Protein 5L8X (pdb70)

Radius of gyration: 22.66 Å; Cα contacts (8 Å, |Δi|>4): 810; chains: 2; bounding box: 47×42×76 Å

Solvent-accessible surface area: 15063 Å² total; per-residue (Å²): 168,174,182,31,105,63,65,142,20,6,129,69,28,22,87,28,90,34,133,59,49,65,17,93,54,81,10,0,0,0,2,2,0,0,34,8,173,58,10,30,102,25,2,28,115,17,20,0,0,8,0,7,29,3,66,5,1,2,38,13,0,4,65,21,0,5,4,4,0,4,0,0,0,0,22,7,0,0,0,0,0,37,42,28,176,49,18,53,0,0,37,0,0,58,5,0,66,101,61,0,9,22,167,100,10,10,10,83,51,24,149,10,49,4,15,65,8,106,48,2,75,112,114,0,0,59,5,0,68,119,0,1,68,82,22,30,72,39,38,94,26,95,70,68,48,133,1,26,92,12,0,108,83,8,61,102,133,39,71,2,14,18,124,53,100,39,36,102,22,150,36,123,120,115,158,154,54,74,66,79,141,18,4,125,67,28,19,91,26,89,36,140,58,46,64,16,86,56,86,9,0,0,0,2,2,0,2,32,8,146,61,14,27,107,25,2,31,118,17,24,0,0,8,0,7,26,6,108,41,0,36,93,14,0,5,71,21,0,5,5,5,0,4,0,0,0,0,24,4,0,0,0,0,0,39,41,12,171,48,53,53,0,0,40,0,0,62,3,1,59,76,17,2,11,6,133,75,6,0,0,12,3,1,79,3,67,107,2,61,8,160,59,1,69,86,117,0,1,75,5,0,47,121,0,2,81,68,20,29,69,37,38,96,24,100,69,80,48,124,2,31,98,11,0,100,92,5,58,90,123,25,59,0,10,17,124,54,98,43,42,101,35,160,68

B-factor: mean 24.64, std 11.63, range [6.66, 76.39]

InterPro domains:
  IPR005778 Tetrahydromethanopterin S-methyltransferase subunit A, MtrA [MF_01093] (1-182)
  IPR005778 Tetrahydromethanopterin S-methyltransferase subunit A, MtrA [PIRSF500207] (1-240)
  IPR005778 Tetrahydromethanopterin S-methyltransferase subunit A, MtrA [TIGR01111] (1-240)
  IPR030688 Methyltransferase MtrA/MtxA [PF04208] (4-174)
  IPR030688 Methyltransferase MtrA/MtxA [PIRSF009452] (1-240)

Foldseek 3Di:
DDDFAADDFDPVAVVDDDFKDAAALLAQEEEEAAPDPDLHVLLRVLPHRMYGYADALEVSLVSVLQRQLSRQNHQEYEYAHEQHPQRSNLQSNVQCLVPNADPQQARPPDDHDDNGYPFQDRVSSVSSNVSHNDYHYHYNDPPSVVVSVVSVVCRVVRNHGDPDHRDHTDDD/DPDDQAFDDFDVPAPPDDDFKDAADLLAQEEEEAAPDPDLHVLLRVLPHGMYGYADALEVRLVSVLQRQLSRQNHAEYEYAHEQHPQRSNSQQNVQCLVPNADQQQARPPGPHNGNGYPFQHRVSSVSSNVSHPDYHDHHHPDDSVVSSVVSVVCRVVRPHGDPDHRDHTDD

Sequence (344 aa):
SHMANKREPAPGWPIVSGEYVVGNPESCVGVVTLGSHGLEQACIDAGAAIAGPCHTENLGIEKVVANYISNPNIRFMILCGSEVQGHITGQCFKALWENGIGDDGGIIGAKGAIPFLENVNKEAVERFRRQIVEVVDLIDCEDIGKITQAIKECLSKDPGAIDEDPFIIELEGSHMANKREPAPGWPIVSGEYVVGNPESCVGVVTLGSHGLEQACIDAGAAIAGPCHTENLGIEKVVANYISNPNIRFMILCGSEVQGHITGQCFKALWENGIGDDGGIIGAKGAIPFLENVNKEAVERFRRQIVEVVDLIDCEDIGKITQAIKECLSKDPGAIDEDPFIIEL

Nearest PDB structures (foldseek):
  5l8x-assembly2_B  TM=9.978E-01  e=1.487E-36  Methanocaldococcus jannaschii DSM 2661
  5laa-assembly2_B  TM=9.932E-01  e=4.682E-25  Methanothermus fervidus DSM 2088
  6w6b-assembly1_A-2  TM=4.320E-01  e=1.740E-01  Staphylococcus aureus
  5l8x-assembly2_B  TM=1.006E+00  e=1.551E-39  Methanocaldococcus jannaschii DSM 2661
  5laa-assembly2_B  TM=9.904E-01  e=6.326E-25  Methanothermus fervidus DSM 2088

Structure (mmCIF, N/CA/C/O backbone):
data_5L8X
#
_entry.id   5L8X
#
_cell.length_a   64.690
_cell.length_b   37.030
_cell.length_c   65.160
_cell.angle_alpha   90.00
_cell.angle_beta   91.98
_cell.angle_gamma   90.00
#
_symmetry.space_group_name_H-M   'P 1 21 1'
#
loop_
_entity.id
_entity.type
_entity.pdbx_description
1 polymer 'Tetrahydromethanopterin S-methyltransferase subunit A'
2 polymer 'Tetrahydromethanopterin S-methyltransferase subunit A'
3 non-polymer '(2S)-2-hydroxybutanedioic acid'
4 non-polymer D-MALATE
5 water water
#
loop_
_atom_site.group_PDB
_atom_site.id
_atom_site.type_symbol
_atom_site.label_atom_id
_atom_site.label_alt_id
_atom_site.label_comp_id
_atom_site.label_asym_id
_atom_site.label_entity_id
_atom_site.label_seq_id
_atom_site.pdbx_PDB_ins_code
_atom_site.Cartn_x
_atom_site.Cartn_y
_atom_site.Cartn_z
_atom_site.occupancy
_atom_site.B_iso_or_equiv
_atom_site.auth_seq_id
_atom_site.auth_comp_id
_atom_site.auth_asym_id
_atom_site.auth_atom_id
_atom_site.pdbx_PDB_model_num
ATOM 1 N N . SER A 1 1 ? -13.841 5.360 45.302 1.00 57.05 -1 SER A N 1
ATOM 2 C CA . SER A 1 1 ? -14.662 5.869 46.396 1.00 40.36 -1 SER A CA 1
ATOM 3 C C . SER A 1 1 ? -15.709 6.858 45.876 1.00 42.89 -1 SER A C 1
ATOM 4 O O . SER A 1 1 ? -15.987 7.885 46.498 1.00 64.55 -1 SER A O 1
ATOM 7 N N . HIS A 1 2 ? -16.284 6.540 44.723 1.00 48.69 0 HIS A N 1
ATOM 8 C CA . HIS A 1 2 ? -17.058 7.522 43.984 1.00 44.05 0 HIS A CA 1
ATOM 9 C C . HIS A 1 2 ? -18.230 6.874 43.271 1.00 40.93 0 HIS A C 1
ATOM 10 O O . HIS A 1 2 ? -18.336 5.643 43.186 1.00 35.27 0 HIS A O 1
ATOM 17 N N . MET A 1 3 ? -19.149 7.718 42.822 1.00 31.04 1 MET A N 1
ATOM 18 C CA . MET A 1 3 ? -20.261 7.290 41.996 1.00 27.35 1 MET A CA 1
ATOM 19 C C . MET A 1 3 ? -20.063 8.016 40.668 1.00 34.23 1 MET A C 1
ATOM 20 O O . MET A 1 3 ? -20.299 9.223 40.574 1.00 42.54 1 MET A O 1
ATOM 25 N N . ALA A 1 4 ? -19.661 7.282 39.638 1.00 29.34 2 ALA A N 1
ATOM 26 C CA . ALA A 1 4 ? -19.343 7.887 38.343 1.00 33.96 2 ALA A CA 1
ATOM 27 C C . ALA A 1 4 ? -20.589 8.388 37.606 1.00 36.58 2 ALA A C 1
ATOM 28 O O . ALA A 1 4 ? -21.573 7.657 37.459 1.00 25.53 2 ALA A O 1
ATOM 30 N N . ASN A 1 5 ? -20.555 9.635 37.140 1.00 27.54 3 ASN A N 1
ATOM 31 C CA . ASN A 1 5 ? -21.710 10.155 36.418 1.00 31.17 3 ASN A CA 1
ATOM 32 C C . ASN A 1 5 ? -21.917 9.433 35.080 1.00 29.78 3 ASN A C 1
ATOM 33 O O . ASN A 1 5 ? -20.964 8.968 34.449 1.00 29.81 3 ASN A O 1
ATOM 38 N N . LYS A 1 6 ? -23.176 9.346 34.657 1.00 28.03 4 LYS A N 1
ATOM 39 C CA . LYS A 1 6 ? -23.550 8.564 33.475 1.00 21.65 4 LYS A CA 1
ATOM 40 C C . LYS A 1 6 ? -24.472 9.347 32.563 1.00 27.12 4 LYS A C 1
ATOM 41 O O . LYS A 1 6 ? -25.280 10.145 33.035 1.00 23.87 4 LYS A O 1
ATOM 47 N N . ARG A 1 7 ? -24.348 9.117 31.259 1.00 26.20 5 ARG A N 1
ATOM 48 C CA . ARG A 1 7 ? -25.218 9.758 30.277 1.00 29.29 5 ARG A CA 1
ATOM 49 C C . ARG A 1 7 ? -25.995 8.736 29.449 1.00 30.24 5 ARG A C 1
ATOM 50 O O . ARG A 1 7 ? -25.595 7.568 29.351 1.00 25.16 5 ARG A O 1
ATOM 58 N N . GLU A 1 8 ? -27.059 9.191 28.794 1.00 20.76 6 GLU A N 1
ATOM 59 C CA . GLU A 1 8 ? -27.799 8.322 27.890 1.00 24.61 6 GLU A CA 1
ATOM 60 C C . GLU A 1 8 ? -26.993 8.197 26.596 1.00 21.33 6 GLU A C 1
ATOM 61 O O . GLU A 1 8 ? -26.610 9.201 25.996 1.00 26.28 6 GLU A O 1
ATOM 67 N N . PRO A 1 9 ? -26.732 6.963 26.152 1.00 19.53 7 PRO A N 1
ATOM 68 C CA . PRO A 1 9 ? -26.139 6.819 24.814 1.00 16.69 7 PRO A CA 1
ATOM 69 C C . PRO A 1 9 ? -27.123 7.265 23.743 1.00 18.68 7 PRO A C 1
ATOM 70 O O . PRO A 1 9 ? -28.281 7.527 24.061 1.00 23.18 7 PRO A O 1
ATOM 74 N N . ALA A 1 10 ? -26.675 7.329 22.492 1.00 15.89 8 ALA A N 1
ATOM 75 C CA . ALA A 1 10 ? -27.584 7.613 21.381 1.00 16.42 8 ALA A CA 1
ATOM 76 C C . ALA A 1 10 ? -28.740 6.609 21.371 1.00 17.36 8 ALA A C 1
ATOM 77 O O . ALA A 1 10 ? -28.529 5.434 21.656 1.00 20.68 8 ALA A O 1
ATOM 79 N N . PRO A 1 11 ? -29.967 7.059 21.072 1.00 18.80 9 PRO A N 1
ATOM 80 C CA . PRO A 1 11 ? -31.032 6.055 20.913 1.00 19.78 9 PRO A CA 1
ATOM 81 C C . PRO A 1 11 ? -30.677 4.981 19.883 1.00 20.29 9 PRO A C 1
ATOM 82 O O . PRO A 1 11 ? -30.106 5.291 18.836 1.00 20.20 9 PRO A O 1
ATOM 86 N N . GLY A 1 12 ? -30.982 3.724 20.175 1.00 20.73 10 GLY A N 1
ATOM 87 C CA . GLY A 1 12 ? -30.591 2.672 19.254 1.00 23.73 10 GLY A CA 1
ATOM 88 C C . GLY A 1 12 ? -29.152 2.185 19.389 1.00 19.89 10 GLY A C 1
ATOM 89 O O . GLY A 1 12 ? -28.701 1.396 18.553 1.00 21.05 10 GLY A O 1
ATOM 90 N N . TRP A 1 13 ? -28.424 2.651 20.411 1.00 18.88 11 TRP A N 1
ATOM 91 C CA . TRP A 1 13 ? -26.992 2.325 20.548 1.00 18.10 11 TRP A CA 1
ATOM 92 C C . TRP A 1 13 ? -26.791 0.813 20.726 1.00 18.34 11 TRP A C 1
ATOM 93 O O . TRP A 1 13 ? -27.501 0.194 21.519 1.00 18.24 11 TRP A O 1
ATOM 104 N N . PRO A 1 14 ? -25.802 0.217 20.030 1.00 14.88 12 PRO A N 1
ATOM 105 C CA . PRO A 1 14 ? -24.863 0.800 19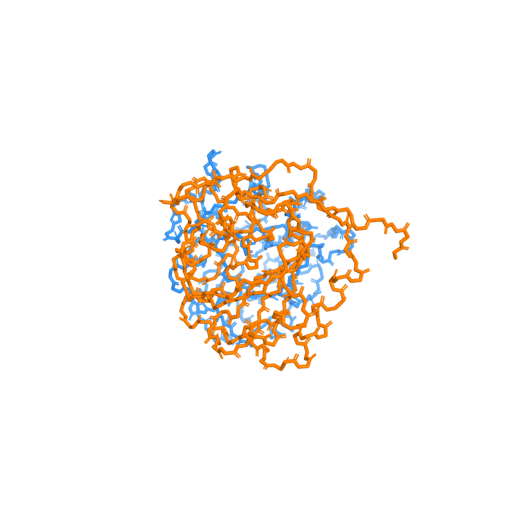.053 1.00 12.55 12 PRO A CA 1
ATOM 106 C C . PRO A 1 14 ? -25.544 0.997 17.718 1.00 17.45 12 PRO A C 1
ATOM 107 O O . PRO A 1 14 ? -26.256 0.088 17.297 1.00 13.67 12 PRO A O 1
ATOM 111 N N . ILE A 1 15 ? -25.350 2.149 17.077 1.00 12.05 13 ILE A N 1
ATOM 112 C CA . ILE A 1 15 ? -26.137 2.457 15.895 1.00 12.32 13 ILE A CA 1
ATOM 113 C C . ILE A 1 15 ? -25.564 1.802 14.635 1.00 14.36 13 ILE A C 1
ATOM 114 O O . ILE A 1 15 ? -26.319 1.353 13.768 1.00 18.65 13 ILE A O 1
ATOM 119 N N . VAL A 1 16 ? -24.242 1.755 14.544 1.00 11.15 14 VAL A N 1
ATOM 120 C CA . VAL A 1 16 ? -23.573 1.126 13.403 1.00 12.44 14 VAL A CA 1
ATOM 121 C C . VAL A 1 16 ? -23.564 -0.388 13.536 1.00 15.68 14 VAL A C 1
ATOM 122 O O . VAL A 1 16 ? -23.059 -0.918 14.527 1.00 12.76 14 VAL A O 1
ATOM 126 N N . SER A 1 17 ? -24.133 -1.086 12.556 1.00 11.80 15 SER A N 1
ATOM 127 C CA . SER A 1 17 ? -24.175 -2.550 12.589 1.00 16.67 15 SER A CA 1
ATOM 128 C C . SER A 1 17 ? -22.773 -3.139 12.403 1.00 14.83 15 SER A C 1
ATOM 129 O O . SER A 1 17 ? -21.944 -2.582 11.683 1.00 20.47 15 SER A O 1
ATOM 132 N N . GLY A 1 18 ? -22.500 -4.274 13.037 1.00 17.85 16 GLY A N 1
ATOM 133 C CA . GLY A 1 18 ? -21.219 -4.912 12.820 1.00 17.36 16 GLY A CA 1
ATOM 134 C C . GLY A 1 18 ? -21.073 -6.194 13.592 1.00 21.40 16 GLY A C 1
ATOM 135 O O . GLY A 1 18 ? -22.065 -6.787 14.004 1.00 23.47 16 GLY A O 1
ATOM 136 N N . GLU A 1 19 ? -19.833 -6.650 13.722 1.00 20.08 17 GLU A N 1
ATOM 137 C CA . GLU A 1 19 ? -19.524 -7.881 14.449 1.00 18.24 17 GLU A CA 1
ATOM 138 C C . GLU A 1 19 ? -19.099 -7.551 15.874 1.00 23.10 17 GLU A C 1
ATOM 139 O O . GLU A 1 19 ? -17.938 -7.190 16.125 1.00 33.28 17 GLU A O 1
ATOM 145 N N . TYR A 1 20 ? -20.043 -7.631 16.802 1.00 16.93 18 TYR A N 1
ATOM 146 C CA . TYR A 1 20 ? -19.749 -7.355 18.206 1.00 14.09 18 TYR A CA 1
ATOM 147 C C . TYR A 1 20 ? -20.861 -7.920 19.047 1.00 17.99 18 TYR A C 1
ATOM 148 O O . TYR A 1 20 ? -21.918 -8.253 18.519 1.00 17.70 18 TYR A O 1
ATOM 157 N N . VAL A 1 21 ? -20.621 -8.002 20.353 1.00 16.83 19 VAL A N 1
ATOM 158 C CA . VAL A 1 21 ? -21.645 -8.351 21.323 1.00 21.84 19 VAL A CA 1
ATOM 159 C C . VAL A 1 21 ? -21.857 -7.120 22.189 1.00 25.40 19 VAL A C 1
ATOM 160 O O . VAL A 1 21 ? -20.893 -6.435 22.522 1.00 19.00 19 VAL A O 1
ATOM 164 N N . VAL A 1 22 ? -23.111 -6.794 22.492 1.00 18.61 20 VAL A N 1
ATOM 165 C CA . VAL A 1 22 ? -23.404 -5.614 23.304 1.00 15.58 20 VAL A CA 1
ATOM 166 C C . VAL A 1 22 ? -23.519 -5.972 24.784 1.00 23.33 20 VAL A C 1
ATOM 167 O O . VAL A 1 22 ? -24.175 -6.948 25.134 1.00 30.90 20 VAL A O 1
ATOM 171 N N . GLY A 1 23 ? -22.899 -5.166 25.645 1.00 22.99 21 GLY A N 1
ATOM 172 C CA . GLY A 1 23 ? -22.977 -5.362 27.086 1.00 17.29 21 GLY A CA 1
ATOM 173 C C . GLY A 1 23 ? -23.797 -4.283 27.777 1.00 30.60 21 GLY A C 1
ATOM 174 O O . GLY A 1 23 ? -24.814 -3.841 27.248 1.00 24.10 21 GLY A O 1
ATOM 175 N N . ASN A 1 24 ? -23.358 -3.878 28.967 1.00 22.49 22 ASN A N 1
ATOM 176 C CA . ASN A 1 24 ? -23.980 -2.800 29.734 1.00 21.78 22 ASN A CA 1
ATOM 177 C C . ASN A 1 24 ? -23.609 -1.455 29.143 1.00 19.08 22 ASN A C 1
ATOM 178 O O . ASN A 1 24 ? -22.437 -1.114 29.124 1.00 15.13 22 ASN A O 1
ATOM 183 N N . PRO A 1 25 ? -24.595 -0.695 28.623 1.00 16.33 23 PRO A N 1
ATOM 184 C CA . PRO A 1 25 ? -24.281 0.566 27.935 1.00 14.94 23 PRO A CA 1
ATOM 185 C C . PRO A 1 25 ? -23.693 1.654 28.827 1.00 24.69 23 PRO A C 1
ATOM 186 O O . PRO A 1 25 ? -23.196 2.657 28.309 1.00 18.71 23 PRO A O 1
ATOM 190 N N . GLU A 1 26 ? -23.776 1.492 30.143 1.00 22.21 24 GLU A N 1
ATOM 191 C CA . GLU A 1 26 ? -23.186 2.481 31.033 1.00 17.31 24 GLU A CA 1
ATOM 192 C C . GLU A 1 26 ? -21.777 2.106 31.479 1.00 14.00 24 GLU A C 1
ATOM 193 O O . GLU A 1 26 ? -21.166 2.834 32.261 1.00 18.79 24 GLU A O 1
ATOM 199 N N . SER A 1 27 ? -21.274 0.966 30.998 1.00 18.29 25 SER A N 1
ATOM 200 C CA . SER A 1 27 ? -19.877 0.576 31.255 1.00 17.37 25 SER A CA 1
ATOM 201 C C . SER A 1 27 ? -18.914 1.566 30.624 1.00 21.50 25 SER A C 1
ATOM 202 O O . SER A 1 27 ? -19.157 2.047 29.517 1.00 15.64 25 SER A O 1
ATOM 205 N N . CYS A 1 28 ? -17.804 1.836 31.304 1.00 12.85 26 CYS A N 1
ATOM 206 C CA . CYS A 1 28 ? -16.811 2.770 30.794 1.00 13.23 26 CYS A CA 1
ATOM 207 C C . CYS A 1 28 ? -15.758 2.116 29.912 1.00 15.66 26 CYS A C 1
ATOM 208 O O . CYS A 1 28 ? -14.828 2.794 29.478 1.00 14.63 26 CYS A O 1
ATOM 211 N N . VAL A 1 29 ? -15.904 0.818 29.628 1.00 13.54 27 VAL A N 1
ATOM 212 C CA . VAL A 1 29 ? -14.860 0.061 28.911 1.00 16.55 27 VAL A CA 1
ATOM 213 C C . VAL A 1 29 ? -15.319 -0.567 27.601 1.00 13.61 27 VAL A C 1
ATOM 214 O O . VAL A 1 29 ? -16.314 -1.287 27.590 1.00 13.27 27 VAL A O 1
ATOM 218 N N . GLY A 1 30 ? -14.598 -0.322 26.504 1.00 10.75 28 GLY A N 1
ATOM 219 C CA . GLY A 1 30 ? -14.870 -1.040 25.261 1.00 9.83 28 GLY A CA 1
ATOM 220 C C . GLY A 1 30 ? -13.714 -1.975 24.931 1.00 14.85 28 GLY A C 1
ATOM 221 O O . GLY A 1 30 ? -12.571 -1.634 25.214 1.00 10.81 28 GLY A O 1
ATOM 222 N N . VAL A 1 31 ? -13.980 -3.144 24.340 1.00 13.90 29 VAL A N 1
ATOM 223 C CA . VAL A 1 31 ? -12.890 -4.069 24.035 1.00 10.76 29 VAL A CA 1
ATOM 224 C C . VAL A 1 31 ? -12.865 -4.433 22.554 1.00 16.42 29 VAL A C 1
ATOM 225 O O . VAL A 1 31 ? -13.878 -4.861 21.981 1.00 15.05 29 VAL A O 1
ATOM 229 N N . VAL A 1 32 ? -11.690 -4.264 21.953 1.00 11.07 30 VAL A N 1
ATOM 230 C CA . VAL A 1 32 ? -11.442 -4.632 20.550 1.00 11.47 30 VAL A CA 1
ATOM 231 C C . VAL A 1 32 ? -10.555 -5.879 20.522 1.00 19.32 30 VAL A C 1
ATOM 232 O O . VAL A 1 32 ? -9.464 -5.873 21.075 1.00 18.67 30 VAL A O 1
ATOM 236 N N . THR A 1 33 ? -11.032 -6.952 19.895 1.00 13.11 31 THR A N 1
ATOM 237 C CA . THR A 1 33 ? -10.333 -8.233 19.956 1.00 13.32 31 THR A CA 1
ATOM 238 C C . THR A 1 33 ? -9.582 -8.620 18.687 1.00 18.90 31 THR A C 1
ATOM 239 O O . THR A 1 33 ? -9.156 -9.764 18.529 1.00 20.24 31 THR A O 1
ATOM 243 N N . LEU A 1 34 ? -9.431 -7.651 17.789 1.00 14.72 32 LEU A N 1
ATOM 244 C CA . LEU A 1 34 ? -8.608 -7.782 16.580 1.00 13.00 32 LEU A CA 1
ATOM 245 C C . LEU A 1 34 ? -8.882 -9.085 15.832 1.00 14.84 32 LEU A C 1
ATOM 246 O O . LEU A 1 34 ? -10.021 -9.341 15.463 1.00 19.28 32 LEU A O 1
ATOM 251 N N . GLY A 1 35 ? -7.845 -9.902 15.643 1.00 17.05 33 GLY A N 1
ATOM 252 C CA . GLY A 1 35 ? -7.921 -11.149 14.888 1.00 22.76 33 GLY A CA 1
ATOM 253 C C . GLY A 1 35 ? -8.255 -12.418 15.659 1.00 27.11 33 GLY A C 1
ATOM 254 O O . GLY A 1 35 ? -8.201 -13.513 15.109 1.00 27.52 33 GLY A O 1
ATOM 255 N N . SER A 1 36 ? -8.591 -12.287 16.936 1.00 21.25 34 SER A N 1
ATOM 256 C CA . SER A 1 36 ? -8.886 -13.458 17.771 1.00 23.57 34 SER A CA 1
ATOM 257 C C . SER A 1 36 ? -10.341 -13.929 17.711 1.00 24.47 34 SER A C 1
ATOM 258 O O . SER A 1 36 ? -11.230 -13.160 17.346 1.00 23.78 34 SER A O 1
ATOM 261 N N . HIS A 1 37 ? -10.569 -15.203 18.049 1.00 29.45 35 HIS A N 1
ATOM 262 C CA . HIS A 1 37 ? -11.930 -15.727 18.215 1.00 33.08 35 HIS A CA 1
ATOM 263 C C . HIS A 1 37 ? -12.160 -16.092 19.672 1.00 31.42 35 HIS A C 1
ATOM 264 O O . HIS A 1 37 ? -11.242 -16.565 20.349 1.00 32.43 35 HIS A O 1
ATOM 271 N N . GLY A 1 38 ? -13.391 -15.910 20.144 1.00 32.13 36 GLY A N 1
ATOM 272 C CA . GLY A 1 38 ? -13.817 -16.466 21.421 1.00 34.39 36 GLY A CA 1
ATOM 273 C C . GLY A 1 38 ? -13.614 -15.626 22.668 1.00 41.56 36 GLY A C 1
ATOM 274 O O . GLY A 1 38 ? -13.900 -16.084 23.780 1.00 38.04 36 GLY A O 1
ATOM 275 N N . LEU A 1 39 ? -13.140 -14.396 22.498 1.00 27.58 37 LEU A N 1
ATOM 276 C CA . LEU A 1 39 ? -12.888 -13.524 23.642 1.00 29.64 37 LEU A CA 1
ATOM 277 C C . LEU A 1 39 ? -14.068 -12.625 24.017 1.00 28.96 37 LEU A C 1
ATOM 278 O O . LEU A 1 39 ? -14.128 -12.135 25.143 1.00 26.83 37 LEU A O 1
ATOM 283 N N . GLU A 1 40 ? -15.013 -12.431 23.093 1.00 22.94 38 GLU A N 1
ATOM 284 C CA . GLU A 1 40 ? -16.048 -11.401 23.268 1.00 25.64 38 GLU A CA 1
ATOM 285 C C . GLU A 1 40 ? -16.965 -11.617 24.458 1.00 21.65 38 GLU A C 1
ATOM 286 O O . GLU A 1 40 ? -17.090 -10.716 25.286 1.00 19.54 38 GLU A O 1
ATOM 292 N N . GLN A 1 41 ? -17.603 -12.784 24.541 1.00 25.73 39 GLN A N 1
ATOM 293 C CA . GLN A 1 41 ? -18.532 -13.058 25.642 1.00 39.49 39 GLN A CA 1
ATOM 294 C C . GLN A 1 41 ? -17.911 -12.854 27.011 1.00 33.56 39 GLN A C 1
ATOM 295 O O . GLN A 1 41 ? -18.542 -12.270 27.894 1.00 26.52 39 GLN A O 1
ATOM 301 N N . ALA A 1 42 ? -16.683 -13.330 27.187 1.00 26.06 40 ALA A N 1
ATOM 302 C CA . ALA A 1 42 ? -15.997 -13.196 28.470 1.00 28.94 40 ALA A CA 1
ATOM 303 C C . ALA A 1 42 ? -15.787 -11.723 28.823 1.00 34.82 40 ALA A C 1
ATOM 304 O O . ALA A 1 42 ? -15.793 -11.340 29.9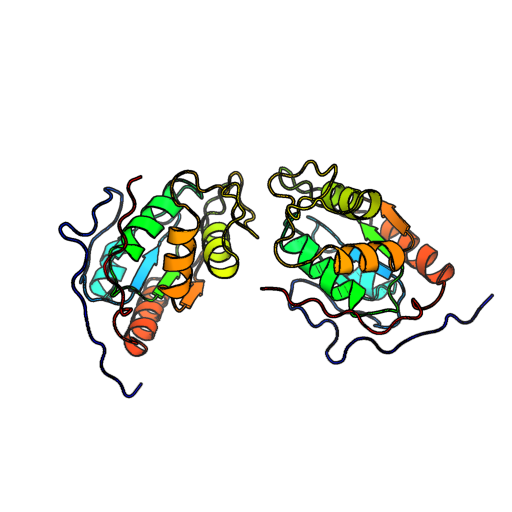99 1.00 19.38 40 ALA A O 1
ATOM 306 N N . CYS A 1 43 ? -15.588 -10.895 27.801 1.00 20.18 41 CYS A N 1
ATOM 307 C CA . CYS A 1 43 ? -15.350 -9.472 28.031 1.00 16.36 41 CYS A CA 1
ATOM 308 C C . CYS A 1 43 ? -16.633 -8.788 28.492 1.00 18.57 41 CYS A C 1
ATOM 309 O O . CYS A 1 43 ? -16.609 -7.920 29.384 1.00 20.37 41 CYS A O 1
ATOM 312 N N . ILE A 1 44 ? -17.747 -9.165 27.872 1.00 21.10 42 ILE A N 1
ATOM 313 C CA . ILE A 1 44 ? -19.063 -8.655 28.254 1.00 28.29 42 ILE A CA 1
ATOM 314 C C . ILE A 1 44 ? -19.433 -9.119 29.671 1.00 21.03 42 ILE A C 1
ATOM 315 O O . ILE A 1 44 ? -19.945 -8.336 30.477 1.00 22.21 42 ILE A O 1
ATOM 320 N N . ASP A 1 45 ? -19.192 -10.396 29.954 1.00 19.49 43 ASP A N 1
ATOM 321 C CA . ASP A 1 45 ? -19.436 -10.939 31.293 1.00 33.01 43 ASP A CA 1
ATOM 322 C C . ASP A 1 45 ? -18.593 -10.244 32.377 1.00 33.49 43 ASP A C 1
ATOM 323 O O . ASP A 1 45 ? -19.048 -10.066 33.508 1.00 35.21 43 ASP A O 1
ATOM 328 N N . ALA A 1 46 ? -17.382 -9.831 32.019 1.00 25.88 44 ALA A N 1
ATOM 329 C CA . ALA A 1 46 ? -16.507 -9.066 32.914 1.00 22.91 44 ALA A CA 1
ATOM 330 C C . ALA A 1 46 ? -16.962 -7.624 33.112 1.00 29.43 44 ALA A C 1
ATOM 331 O O . ALA A 1 46 ? -16.482 -6.944 34.022 1.00 23.26 44 ALA A O 1
ATOM 333 N N . GLY A 1 47 ? -17.846 -7.137 32.244 1.00 25.14 45 GLY A N 1
ATOM 334 C CA . GLY A 1 47 ? -18.372 -5.793 32.401 1.00 16.35 45 GLY A CA 1
ATOM 335 C C . GLY A 1 47 ? -18.183 -4.803 31.266 1.00 21.52 45 GLY A C 1
ATOM 336 O O . GLY A 1 47 ? -18.491 -3.625 31.421 1.00 17.81 45 GLY A O 1
ATOM 337 N N . ALA A 1 48 ? -17.701 -5.264 30.117 1.00 14.47 46 ALA A N 1
ATOM 338 C CA . ALA A 1 48 ? -17.489 -4.351 28.987 1.00 18.36 46 ALA A CA 1
ATOM 339 C C . ALA A 1 48 ? -18.823 -3.802 28.455 1.00 18.12 46 ALA A C 1
ATOM 340 O O . ALA A 1 48 ? -19.875 -4.449 28.586 1.00 13.65 46 ALA A O 1
ATOM 342 N N . ALA A 1 49 ? -18.799 -2.588 27.908 1.00 13.83 47 ALA A N 1
ATOM 343 C CA . ALA A 1 49 ? -19.986 -2.031 27.252 1.00 16.68 47 ALA A CA 1
ATOM 344 C C . ALA A 1 49 ? -20.242 -2.727 25.910 1.00 13.21 47 ALA A C 1
ATOM 345 O O . ALA A 1 49 ? -21.381 -2.886 25.491 1.00 13.33 47 ALA A O 1
ATOM 347 N N . ILE A 1 50 ? -19.160 -3.133 25.251 1.00 11.29 48 ILE A N 1
ATOM 348 C CA . ILE A 1 50 ? -19.223 -3.709 23.901 1.00 11.12 48 ILE A CA 1
ATOM 349 C C . ILE A 1 50 ? -17.884 -4.397 23.654 1.00 11.14 48 ILE A C 1
ATOM 350 O O . ILE A 1 50 ? -16.862 -3.979 24.165 1.00 13.79 48 ILE A O 1
ATOM 355 N N . ALA A 1 51 ? -17.888 -5.472 22.888 1.00 11.59 49 ALA A N 1
ATOM 356 C CA . ALA A 1 51 ? -16.668 -6.203 22.617 1.00 11.84 49 ALA A CA 1
ATOM 357 C C . ALA A 1 51 ? -16.812 -6.837 21.258 1.00 15.38 49 ALA A C 1
ATOM 358 O O . ALA A 1 51 ? -17.855 -7.425 20.967 1.00 13.77 49 ALA A O 1
ATOM 360 N N . GLY A 1 52 ? -15.756 -6.775 20.456 1.00 17.13 50 GLY A N 1
ATOM 361 C CA . GLY A 1 52 ? -15.810 -7.362 19.133 1.00 16.11 50 GLY A CA 1
ATOM 362 C C . GLY A 1 52 ? -14.489 -7.288 18.406 1.00 15.63 50 GLY A C 1
ATOM 363 O O . GLY A 1 52 ? -13.588 -6.546 18.819 1.00 11.65 50 GLY A O 1
ATOM 364 N N . PRO A 1 53 ? -14.357 -8.084 17.329 1.00 22.50 51 PRO A N 1
ATOM 365 C CA . PRO A 1 53 ? -13.164 -8.109 16.476 1.00 18.26 51 PRO A CA 1
ATOM 366 C C . PRO A 1 53 ? -13.015 -6.838 15.664 1.00 16.96 51 PRO A C 1
ATOM 367 O O . PRO A 1 53 ? -13.957 -6.053 15.530 1.00 14.75 51 PRO A O 1
ATOM 371 N N . CYS A 1 54 ? -11.835 -6.643 15.098 1.00 16.55 52 CYS A N 1
ATOM 372 C CA . CYS A 1 54 ? -11.630 -5.532 14.190 1.00 15.32 52 CYS A CA 1
ATOM 373 C C . CYS A 1 54 ? -10.596 -5.995 13.176 1.00 26.37 52 CYS A C 1
ATOM 374 O O . CYS A 1 54 ? -9.408 -6.121 13.486 1.00 16.63 52 CYS A O 1
ATOM 377 N N . HIS A 1 55 ? -11.063 -6.247 11.956 1.00 14.33 53 HIS A N 1
ATOM 378 C CA . HIS A 1 55 ? -10.213 -6.875 10.945 1.00 17.18 53 HIS A CA 1
ATOM 379 C C . HIS A 1 55 ? -9.451 -5.843 10.125 1.00 17.71 53 HIS A C 1
ATOM 380 O O . HIS A 1 55 ? -8.252 -6.001 9.880 1.00 26.37 53 HIS A O 1
ATOM 387 N N . THR A 1 56 ? -10.139 -4.814 9.643 1.00 12.58 54 THR A N 1
ATOM 388 C CA . THR A 1 56 ? -9.472 -3.865 8.751 1.00 14.41 54 THR A CA 1
ATOM 389 C C . THR A 1 56 ? -9.108 -2.567 9.450 1.00 17.51 54 THR A C 1
ATOM 390 O O . THR A 1 56 ? -9.754 -2.149 10.417 1.00 13.78 54 THR A O 1
ATOM 394 N N . GLU A 1 57 ? -8.047 -1.952 8.952 1.00 10.49 55 GLU A N 1
ATOM 395 C CA . GLU A 1 57 ? -7.467 -0.742 9.527 1.00 14.91 55 GLU A CA 1
ATOM 396 C C . GLU A 1 57 ? -8.101 0.508 8.923 1.00 20.50 55 GLU A C 1
ATOM 397 O O . GLU A 1 57 ? -7.590 1.624 9.089 1.00 13.33 55 GLU A O 1
ATOM 403 N N . ASN A 1 58 ? -9.213 0.316 8.208 1.00 11.09 56 ASN A N 1
ATOM 404 C CA . ASN A 1 58 ? -9.966 1.438 7.663 1.00 8.99 56 ASN A CA 1
ATOM 405 C C . ASN A 1 58 ? -11.424 1.345 8.124 1.00 17.00 56 ASN A C 1
ATOM 406 O O . ASN A 1 58 ? -11.807 1.965 9.131 1.00 12.13 56 ASN A O 1
ATOM 411 N N . LEU A 1 59 ? -12.229 0.551 7.432 1.00 14.00 57 LEU A N 1
ATOM 412 C CA . LEU A 1 59 ? -13.635 0.374 7.828 1.00 10.35 57 LEU A CA 1
ATOM 413 C C . LEU A 1 59 ? -13.795 -0.130 9.263 1.00 9.70 57 LEU A C 1
ATOM 414 O O . LEU A 1 59 ? -14.696 0.313 9.983 1.00 10.31 57 LEU A O 1
ATOM 419 N N . GLY A 1 60 ? -12.959 -1.088 9.659 1.00 10.16 58 GLY A N 1
ATOM 420 C CA . GLY A 1 60 ? -13.064 -1.676 10.989 1.00 10.76 58 GLY A CA 1
ATOM 421 C C . GLY A 1 60 ? -12.861 -0.619 12.064 1.00 15.03 58 GLY A C 1
ATOM 422 O O . GLY A 1 60 ? -13.647 -0.513 13.020 1.00 12.13 58 GLY A O 1
ATOM 423 N N . ILE A 1 61 ? -11.802 0.166 11.904 1.00 8.02 59 ILE A N 1
ATOM 424 C CA . ILE A 1 61 ? -11.524 1.248 12.834 1.00 13.97 59 ILE A CA 1
ATOM 425 C C . ILE A 1 61 ? -12.681 2.263 12.852 1.00 10.32 59 ILE A C 1
ATOM 426 O O . ILE A 1 61 ? -13.082 2.725 13.921 1.00 8.03 59 ILE A O 1
ATOM 431 N N . GLU A 1 62 ? -13.221 2.617 11.682 1.00 7.21 60 GLU A N 1
ATOM 432 C CA . GLU A 1 62 ? -14.344 3.554 11.660 1.00 9.94 60 GLU A CA 1
ATOM 433 C C . GLU A 1 62 ? -15.538 3.046 12.452 1.00 8.96 60 GLU A C 1
ATOM 434 O O . GLU A 1 62 ? -16.104 3.796 13.245 1.00 12.98 60 GLU A O 1
ATOM 440 N N . LYS A 1 63 ? -15.909 1.779 12.282 1.00 7.40 61 LYS A N 1
ATOM 441 C CA . LYS A 1 63 ? -17.096 1.295 12.993 1.00 10.57 61 LYS A CA 1
ATOM 442 C C . LYS A 1 63 ? -16.887 1.325 14.517 1.00 12.76 61 LYS A C 1
ATOM 443 O O . LYS A 1 63 ? -17.831 1.575 15.275 1.00 8.40 61 LYS A O 1
ATOM 449 N N . VAL A 1 64 ? -15.658 1.072 14.971 1.00 8.53 62 VAL A N 1
ATOM 450 C CA . VAL A 1 64 ? -15.395 1.131 16.405 1.00 9.65 62 VAL A CA 1
ATOM 451 C C . VAL A 1 64 ? -15.448 2.578 16.891 1.00 12.29 62 VAL A C 1
ATOM 452 O O . VAL A 1 64 ? -16.133 2.878 17.874 1.00 7.68 62 VAL A O 1
ATOM 456 N N . VAL A 1 65 ? -14.747 3.475 16.205 1.00 8.29 63 VAL A N 1
ATOM 457 C CA . VAL A 1 65 ? -14.780 4.894 16.594 1.00 11.67 63 VAL A CA 1
ATOM 458 C C . VAL A 1 65 ? -16.215 5.412 16.638 1.00 12.17 63 VAL A C 1
ATOM 459 O O . VAL A 1 65 ? -16.611 6.058 17.613 1.00 10.63 63 VAL A O 1
ATOM 463 N N . ALA A 1 66 ? -16.997 5.105 15.605 1.00 6.79 64 ALA A N 1
ATOM 464 C CA . ALA A 1 66 ? -18.382 5.581 15.524 1.00 7.76 64 ALA A CA 1
ATOM 465 C C . ALA A 1 66 ? -19.241 5.064 16.669 1.00 13.78 64 ALA A C 1
ATOM 466 O O . ALA A 1 66 ? -20.006 5.833 17.248 1.00 11.71 64 ALA A O 1
ATOM 468 N N . ASN A 1 67 ? -19.100 3.788 17.024 1.00 11.35 65 ASN A N 1
ATOM 469 C CA . ASN A 1 67 ? -19.909 3.249 18.109 1.00 14.29 65 ASN A CA 1
ATOM 470 C C . ASN A 1 67 ? -19.426 3.632 19.516 1.00 19.08 65 ASN A C 1
ATOM 471 O O . ASN A 1 67 ? -20.208 3.532 20.465 1.00 15.51 65 ASN A O 1
ATOM 476 N N . TYR A 1 68 ? -18.177 4.083 19.666 1.00 7.48 66 TYR A N 1
ATOM 477 C CA . TYR A 1 68 ? -17.712 4.528 20.969 1.00 9.42 66 TYR A CA 1
ATOM 478 C C . TYR A 1 68 ? -18.143 5.965 21.206 1.00 9.32 66 TYR A C 1
ATOM 479 O O . TYR A 1 68 ? -18.593 6.292 22.316 1.00 13.02 66 TYR A O 1
ATOM 488 N N . ILE A 1 69 ? -18.022 6.837 20.195 1.00 8.34 67 ILE A N 1
ATOM 489 C CA . ILE A 1 69 ? -18.294 8.255 20.478 1.00 11.07 67 ILE A CA 1
ATOM 490 C C . ILE A 1 69 ? -19.794 8.571 20.541 1.00 10.97 67 ILE A C 1
ATOM 491 O O . ILE A 1 69 ? -20.182 9.630 21.038 1.00 13.24 67 ILE A O 1
ATOM 496 N N . SER A 1 70 ? -20.634 7.648 20.068 1.00 10.08 68 SER A N 1
ATOM 497 C CA . SER A 1 70 ? -22.086 7.742 20.290 1.00 11.20 68 SER A CA 1
ATOM 498 C C . SER A 1 70 ? -22.527 7.290 21.693 1.00 10.62 68 SER A C 1
ATOM 499 O O . SER A 1 70 ? -23.731 7.335 21.998 1.00 12.97 68 SER A O 1
ATOM 502 N N . ASN A 1 71 ? -21.579 6.814 22.505 1.00 12.24 69 ASN A N 1
ATOM 503 C CA . ASN A 1 71 ? -21.836 6.439 23.909 1.00 15.49 69 ASN A CA 1
ATOM 504 C C . ASN A 1 71 ? -20.858 7.182 24.844 1.00 13.45 69 ASN A C 1
ATOM 505 O O . ASN A 1 71 ? -19.723 6.747 25.060 1.00 10.94 69 ASN A O 1
ATOM 510 N N . PRO A 1 72 ? -21.282 8.337 25.373 1.00 11.32 70 PRO A N 1
ATOM 511 C CA . PRO A 1 72 ? -20.407 9.171 26.221 1.00 17.21 70 PRO A CA 1
ATOM 512 C C . PRO A 1 72 ? -19.846 8.443 27.444 1.00 20.28 70 PRO A C 1
ATOM 513 O O . PRO A 1 72 ? -18.891 8.936 28.049 1.00 15.36 70 PRO A O 1
ATOM 517 N N . ASN A 1 73 ? -20.424 7.303 27.807 1.00 18.45 71 ASN A N 1
ATOM 518 C CA . ASN A 1 73 ? -19.975 6.581 28.999 1.00 17.71 71 ASN A CA 1
ATOM 519 C C . ASN A 1 73 ? -18.630 5.895 28.813 1.00 19.02 71 ASN A C 1
ATOM 520 O O . ASN A 1 73 ? -17.906 5.685 29.772 1.00 14.60 71 ASN A O 1
ATOM 525 N N . ILE A 1 74 ? -18.300 5.533 27.580 1.00 10.98 72 ILE A N 1
ATOM 526 C CA . ILE A 1 74 ? -17.091 4.752 27.316 1.00 13.81 72 ILE A CA 1
ATOM 527 C C . ILE A 1 74 ? -15.846 5.651 27.347 1.00 17.16 72 ILE A C 1
ATOM 528 O O . ILE A 1 74 ? -15.725 6.585 26.551 1.00 10.37 72 ILE A O 1
ATOM 533 N N . ARG A 1 75 ? -14.935 5.389 28.285 1.00 11.56 73 ARG A N 1
ATOM 534 C CA . ARG A 1 75 ? -13.747 6.223 28.474 1.00 11.15 73 ARG A CA 1
ATOM 535 C C . ARG A 1 75 ? -12.438 5.440 28.259 1.00 14.48 73 ARG A C 1
ATOM 536 O O . ARG A 1 75 ? -11.358 6.038 28.190 1.00 12.44 73 ARG A O 1
ATOM 544 N N . PHE A 1 76 ? -12.534 4.111 28.179 1.00 13.22 74 PHE A N 1
ATOM 545 C CA . PHE A 1 76 ? -11.369 3.228 27.945 1.00 11.39 74 PHE A CA 1
ATOM 546 C C . PHE A 1 76 ? -11.558 2.322 26.734 1.00 13.08 74 PHE A C 1
ATOM 547 O O . PHE A 1 76 ? -12.659 1.807 26.497 1.00 14.12 74 PHE A O 1
ATOM 555 N N . MET A 1 77 ? -10.466 2.084 26.015 1.00 11.60 75 MET A N 1
ATOM 556 C CA . MET A 1 77 ? -10.433 1.066 24.967 1.00 9.45 75 MET A CA 1
ATOM 557 C C . MET A 1 77 ? -9.324 0.080 25.246 1.00 10.03 75 MET A C 1
ATOM 558 O O . MET A 1 77 ? -8.170 0.474 25.384 1.00 17.04 75 MET A O 1
ATOM 563 N N . ILE A 1 78 ? -9.666 -1.198 25.316 1.00 11.44 76 ILE A N 1
ATOM 564 C CA . ILE A 1 78 ? -8.663 -2.247 25.456 1.00 11.07 76 ILE A CA 1
ATOM 565 C C . ILE A 1 78 ? -8.460 -2.925 24.102 1.00 13.02 76 ILE A C 1
ATOM 566 O O . ILE A 1 78 ? -9.414 -3.412 23.495 1.00 13.02 76 ILE A O 1
ATOM 571 N N . LEU A 1 79 ? -7.218 -2.924 23.628 1.00 16.71 77 LEU A N 1
ATOM 572 C CA . LEU A 1 79 ? -6.835 -3.636 22.417 1.00 11.84 77 LEU A CA 1
ATOM 573 C C . LEU A 1 79 ? -6.226 -4.960 22.802 1.00 15.60 77 LEU A C 1
ATOM 574 O O . LEU A 1 79 ? -5.207 -4.978 23.499 1.00 19.99 77 LEU A O 1
ATOM 579 N N . CYS A 1 80 ? -6.843 -6.067 22.387 1.00 12.75 78 CYS A N 1
ATOM 580 C CA . CYS A 1 80 ? -6.289 -7.383 22.698 1.00 14.29 78 CYS A CA 1
ATOM 581 C C . CYS A 1 80 ? -6.468 -8.313 21.501 1.00 14.42 78 CYS A C 1
ATOM 582 O O . CYS A 1 80 ? -7.025 -7.927 20.485 1.00 13.75 78 CYS A O 1
ATOM 585 N N . GLY A 1 81 ? -5.982 -9.536 21.614 1.00 23.08 79 GLY A N 1
ATOM 586 C CA . GLY A 1 81 ? -6.108 -10.475 20.516 1.00 22.95 79 GLY A CA 1
ATOM 587 C C . GLY A 1 81 ? -4.943 -10.424 19.553 1.00 22.46 79 GLY A C 1
ATOM 588 O O . GLY A 1 81 ? -4.105 -9.530 19.637 1.00 20.50 79 GLY A O 1
ATOM 589 N N . SER A 1 82 ? -4.910 -11.370 18.617 1.00 27.85 80 SER A N 1
ATOM 590 C CA . SER A 1 82 ? -3.790 -11.504 17.687 1.00 32.81 80 SER A CA 1
ATOM 591 C C . SER A 1 82 ? -3.743 -10.359 16.690 1.00 29.94 80 SER A C 1
ATOM 592 O O . SER A 1 82 ? -4.779 -9.989 16.115 1.00 20.87 80 SER A O 1
ATOM 595 N N . GLU A 1 83 ? -2.558 -9.783 16.488 1.00 22.94 81 GLU A N 1
ATOM 596 C CA . GLU A 1 83 ? -2.408 -8.802 15.412 1.00 23.89 81 GLU A CA 1
ATOM 597 C C . GLU A 1 83 ? -2.663 -9.425 14.052 1.00 26.32 81 GLU A C 1
ATOM 598 O O . GLU A 1 83 ? -2.363 -10.598 13.815 1.00 32.31 81 GLU A O 1
ATOM 604 N N . VAL A 1 84 ? -3.192 -8.599 13.159 1.00 26.03 82 VAL A N 1
ATOM 605 C CA . VAL A 1 84 ? -3.535 -8.982 11.803 1.00 33.96 82 VAL A CA 1
ATOM 606 C C . VAL A 1 84 ? -2.352 -8.687 10.863 1.00 34.11 82 VAL A C 1
ATOM 607 O O . VAL A 1 84 ? -1.972 -7.528 10.707 1.00 31.77 82 VAL A O 1
ATOM 611 N N . GLN A 1 85 ? -1.763 -9.700 10.237 1.00 28.35 83 GLN A N 1
ATOM 612 C CA . GLN A 1 85 ? -0.609 -9.438 9.374 1.00 29.83 83 GLN A CA 1
ATOM 613 C C . GLN A 1 85 ? -1.019 -8.601 8.148 1.00 29.06 83 GLN A C 1
ATOM 614 O O . GLN A 1 85 ? -2.042 -8.868 7.517 1.00 33.18 83 GLN A O 1
ATOM 620 N N . GLY A 1 86 ? -0.227 -7.578 7.830 1.00 22.66 84 GLY A N 1
ATOM 621 C CA . GLY A 1 86 ? -0.518 -6.692 6.707 1.00 22.42 84 GLY A CA 1
ATOM 622 C C . GLY A 1 86 ? -1.432 -5.551 7.103 1.00 22.81 84 GLY A C 1
ATOM 623 O O . GLY A 1 86 ? -1.119 -4.375 6.885 1.00 25.96 84 GLY A O 1
ATOM 624 N N . HIS A 1 87 ? -2.570 -5.888 7.701 1.00 19.10 85 HIS A N 1
ATOM 625 C CA . HIS A 1 87 ? -3.457 -4.866 8.244 1.00 22.45 85 HIS A CA 1
ATOM 626 C C . HIS A 1 87 ? -2.857 -4.182 9.474 1.00 26.84 85 HIS A C 1
ATOM 627 O O . HIS A 1 87 ? -2.944 -2.955 9.598 1.00 21.05 85 HIS A O 1
ATOM 634 N N . ILE A 1 88 ? -2.257 -4.975 10.373 1.00 18.65 86 ILE A N 1
ATOM 635 C CA . ILE A 1 88 ? -1.652 -4.463 11.623 1.00 18.58 86 ILE A CA 1
ATOM 636 C C . ILE A 1 88 ? -2.594 -3.479 12.306 1.00 17.19 86 ILE A C 1
ATOM 637 O O . ILE A 1 88 ? -2.221 -2.353 12.662 1.00 16.23 86 ILE A O 1
ATOM 642 N N . THR A 1 89 ? -3.829 -3.928 12.478 1.00 18.25 87 THR A N 1
ATOM 643 C CA . THR A 1 89 ? -4.939 -3.087 12.897 1.00 12.43 87 THR A CA 1
ATOM 644 C C . THR A 1 89 ? -4.765 -2.522 14.307 1.00 15.69 87 THR A C 1
ATOM 645 O O . THR A 1 89 ? -5.124 -1.363 14.574 1.00 13.18 87 THR A O 1
ATOM 649 N N . GLY A 1 90 ? -4.238 -3.340 15.205 1.00 13.05 88 GLY A N 1
ATOM 650 C CA . GLY A 1 90 ? -3.977 -2.905 16.577 1.00 13.14 88 GLY A CA 1
ATOM 651 C C . GLY A 1 90 ? -3.009 -1.743 16.628 1.00 14.71 88 GLY A C 1
ATOM 652 O O . GLY A 1 90 ? -3.258 -0.758 17.316 1.00 15.75 88 GLY A O 1
ATOM 653 N N . GLN A 1 91 ? -1.904 -1.842 15.890 1.00 15.96 89 GLN A N 1
ATOM 654 C CA . GLN A 1 91 ? -0.927 -0.740 15.826 1.00 17.17 89 GLN A CA 1
ATOM 655 C C . GLN A 1 91 ? -1.556 0.502 15.189 1.00 16.43 89 GLN A C 1
ATOM 656 O O . GLN A 1 91 ? -1.278 1.631 15.615 1.00 14.67 89 GLN A O 1
ATOM 662 N N . CYS A 1 92 ? -2.387 0.302 14.162 1.00 13.06 90 CYS A N 1
ATOM 663 C CA . CYS A 1 92 ? -3.051 1.432 13.504 1.00 17.25 90 CYS A CA 1
ATOM 664 C C . CYS A 1 92 ? -4.001 2.164 14.440 1.00 14.98 90 CYS A C 1
ATOM 665 O O . CYS A 1 92 ? -4.075 3.397 14.410 1.00 10.41 90 CYS A O 1
ATOM 668 N N . PHE A 1 93 ? -4.741 1.411 15.253 1.00 14.77 91 PHE A N 1
ATOM 669 C CA . PHE A 1 93 ? -5.655 2.014 16.224 1.00 9.90 91 PHE A CA 1
ATOM 670 C C . PHE A 1 93 ? -4.866 2.779 17.322 1.00 13.26 91 PHE A C 1
ATOM 671 O O . PHE A 1 93 ? -5.240 3.885 17.714 1.00 12.96 91 PHE A O 1
ATOM 679 N N . LYS A 1 94 ? -3.763 2.211 17.800 1.00 14.18 92 LYS A N 1
ATOM 680 C CA . LYS A 1 94 ? -2.917 2.929 18.764 1.00 15.09 92 LYS A CA 1
ATOM 681 C C . LYS A 1 94 ? -2.406 4.250 18.191 1.00 15.63 92 LYS A C 1
ATOM 682 O O . LYS A 1 94 ? -2.362 5.274 18.885 1.00 13.72 92 LYS A O 1
ATOM 688 N N . ALA A 1 95 ? -2.005 4.218 16.931 1.00 14.68 93 ALA A N 1
ATOM 689 C CA . ALA A 1 95 ? -1.465 5.407 16.277 1.00 11.99 93 ALA A CA 1
ATOM 690 C C . ALA A 1 95 ? -2.543 6.470 16.076 1.00 13.61 93 ALA A C 1
ATOM 691 O O . ALA A 1 95 ? -2.248 7.670 16.159 1.00 16.81 93 ALA A O 1
ATOM 693 N N . LEU A 1 96 ? -3.771 6.042 15.757 1.00 10.68 94 LEU A N 1
ATOM 694 C CA . LEU A 1 96 ? -4.898 6.970 15.663 1.00 11.94 94 LEU A CA 1
ATOM 695 C C . LEU A 1 96 ? -5.074 7.699 16.979 1.00 11.22 94 LEU A C 1
ATOM 696 O O . LEU A 1 96 ? -5.214 8.918 17.002 1.00 14.03 94 LEU A O 1
ATOM 701 N N . TRP A 1 97 ? -5.092 6.952 18.083 1.00 11.12 95 TRP A N 1
ATOM 702 C CA . TRP A 1 97 ? -5.333 7.602 19.370 1.00 11.85 95 TRP A CA 1
ATOM 703 C C . TRP A 1 97 ? -4.163 8.524 19.748 1.00 18.08 95 TRP A C 1
ATOM 704 O O . TRP A 1 97 ? -4.361 9.655 20.182 1.00 14.25 95 TRP A O 1
ATOM 715 N N . GLU A 1 98 ? -2.941 8.051 19.530 1.00 15.13 96 GLU A N 1
ATOM 716 C CA . GLU A 1 98 ? -1.764 8.828 19.882 1.00 21.46 96 GLU A CA 1
ATOM 717 C C . GLU A 1 98 ? -1.506 10.060 18.998 1.00 19.39 96 GLU A C 1
ATOM 718 O O . GLU A 1 98 ? -1.024 11.083 19.488 1.00 20.76 96 GLU A O 1
ATOM 724 N N . ASN A 1 99 ? -1.800 9.962 17.705 1.00 17.84 97 ASN A N 1
ATOM 725 C CA . ASN A 1 99 ? -1.365 10.973 16.741 1.00 17.28 97 ASN A CA 1
ATOM 726 C C . ASN A 1 99 ? -2.480 11.671 15.946 1.00 20.03 97 ASN A C 1
ATOM 727 O O . ASN A 1 99 ? -2.252 12.733 15.385 1.00 19.57 97 ASN A O 1
ATOM 732 N N . GLY A 1 100 ? -3.663 11.070 15.857 1.00 16.58 98 GLY A N 1
ATOM 733 C CA . GLY A 1 100 ? -4.742 11.663 15.078 1.00 18.29 98 GLY A CA 1
ATOM 734 C C . GLY A 1 100 ? -4.663 11.327 13.599 1.00 12.29 98 GLY A C 1
ATOM 735 O O . GLY A 1 100 ? -3.987 10.378 13.217 1.00 17.54 98 GLY A O 1
ATOM 736 N N . ILE A 1 101 ? -5.368 12.081 12.763 1.00 12.48 99 ILE A N 1
ATOM 737 C CA . ILE A 1 101 ? -5.340 11.850 11.312 1.00 16.85 99 ILE A CA 1
ATOM 738 C C . ILE A 1 101 ? -4.817 13.058 10.558 1.00 20.94 99 ILE A C 1
ATOM 739 O O . ILE A 1 101 ? -4.825 14.179 11.075 1.00 20.66 99 ILE A O 1
ATOM 744 N N . GLY A 1 102 ? -4.344 12.810 9.339 1.00 17.20 100 GLY A N 1
ATOM 745 C CA . GLY A 1 102 ? -3.888 13.849 8.438 1.00 22.43 100 GLY A CA 1
ATOM 746 C C . GLY A 1 102 ? -5.028 14.522 7.711 1.00 29.72 100 GLY A C 1
ATOM 747 O O . GLY A 1 102 ? -6.185 14.174 7.909 1.00 21.56 100 GLY A O 1
ATOM 748 N N . ASP A 1 103 ? -4.694 15.496 6.875 1.00 31.82 101 ASP A N 1
ATOM 749 C CA . ASP A 1 103 ? -5.673 16.225 6.079 1.00 39.00 101 ASP A CA 1
ATOM 750 C C . ASP A 1 103 ? -6.339 15.306 5.062 1.00 32.29 101 ASP A C 1
ATOM 751 O O . ASP A 1 103 ? -7.451 15.565 4.597 1.00 33.63 101 ASP A O 1
ATOM 756 N N . ASP A 1 104 ? -5.608 14.257 4.692 1.00 32.83 102 ASP A N 1
ATOM 757 C CA . ASP A 1 104 ? -6.046 13.257 3.722 1.00 35.72 102 ASP A CA 1
ATOM 758 C C . ASP A 1 104 ? -6.877 12.122 4.340 1.00 28.50 102 ASP A C 1
ATOM 759 O O . ASP A 1 104 ? -7.367 11.240 3.627 1.00 26.36 102 ASP A O 1
ATOM 764 N N . GLY A 1 105 ? -7.030 12.124 5.662 1.00 21.73 103 GLY A N 1
ATOM 765 C CA . GLY A 1 105 ? -7.754 11.056 6.314 1.00 16.49 103 GLY A CA 1
ATOM 766 C C . GLY A 1 105 ? -6.855 9.902 6.732 1.00 21.79 103 GLY A C 1
ATOM 767 O O . GLY A 1 105 ? -7.326 8.904 7.262 1.00 22.36 103 GLY A O 1
ATOM 768 N N . GLY A 1 106 ? -5.562 10.025 6.456 1.00 17.36 104 GLY A N 1
ATOM 769 C CA . GLY A 1 106 ? -4.592 9.003 6.817 1.00 16.39 104 GLY A CA 1
ATOM 770 C C . GLY A 1 106 ? -4.262 9.032 8.296 1.00 13.35 104 GLY A C 1
ATOM 771 O O . GLY A 1 106 ? -4.089 10.112 8.877 1.00 19.01 104 GLY A O 1
ATOM 772 N N . ILE A 1 107 ? -4.167 7.855 8.910 1.00 17.41 105 ILE A N 1
ATOM 773 C CA . ILE A 1 107 ? -3.824 7.759 10.331 1.00 11.52 105 ILE A CA 1
ATOM 774 C C . ILE A 1 107 ? -2.328 8.023 10.504 1.00 20.48 105 ILE A C 1
ATOM 775 O O . ILE A 1 107 ? -1.489 7.323 9.916 1.00 12.73 105 ILE A O 1
ATOM 780 N N . ILE A 1 108 ? -1.992 9.048 11.285 1.00 12.74 106 ILE A N 1
ATOM 781 C CA . ILE A 1 108 ? -0.604 9.481 11.390 1.00 16.23 106 ILE A CA 1
ATOM 782 C C . ILE A 1 108 ? 0.196 8.444 12.198 1.00 20.92 106 ILE A C 1
ATOM 783 O O . ILE A 1 108 ? -0.210 8.037 13.300 1.00 14.76 106 ILE A O 1
ATOM 788 N N . GLY A 1 109 ? 1.304 7.989 11.608 1.00 16.30 107 GLY A N 1
ATOM 789 C CA . GLY A 1 109 ? 2.155 6.964 12.195 1.00 14.88 107 GLY A CA 1
ATOM 790 C C . GLY A 1 109 ? 1.707 5.517 12.009 1.00 18.02 107 GLY A C 1
ATOM 791 O O . GLY A 1 109 ? 2.311 4.608 12.580 1.00 19.13 107 GLY A O 1
ATOM 792 N N . ALA A 1 110 ? 0.650 5.281 11.232 1.00 13.39 108 ALA A N 1
ATOM 793 C CA . ALA A 1 110 ? 0.147 3.912 11.048 1.00 12.06 108 ALA A CA 1
ATOM 794 C C . ALA A 1 110 ? 0.991 3.093 10.086 1.00 20.03 108 ALA A C 1
ATOM 795 O O . ALA A 1 110 ? 1.378 3.576 9.003 1.00 19.33 108 ALA A O 1
ATO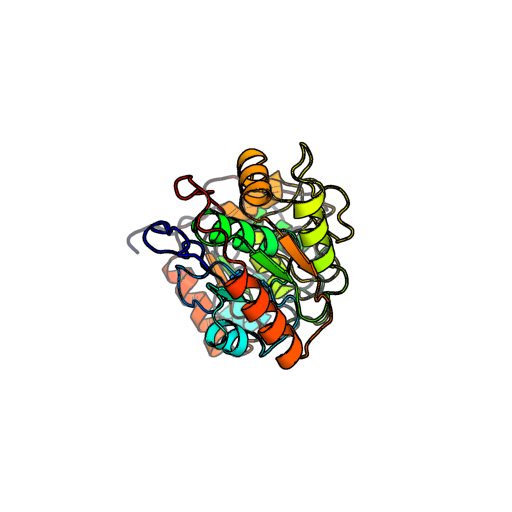M 797 N N . LYS A 1 111 ? 1.252 1.845 10.468 1.00 15.52 109 LYS A N 1
ATOM 798 C CA . LYS A 1 111 ? 2.070 0.934 9.653 1.00 19.65 109 LYS A CA 1
ATOM 799 C C . LYS A 1 111 ? 1.285 -0.039 8.753 1.00 19.26 109 LYS A C 1
ATOM 800 O O . LYS A 1 111 ? 1.885 -0.768 7.964 1.00 21.81 109 LYS A O 1
ATOM 806 N N . GLY A 1 112 ? -0.039 -0.069 8.881 1.00 13.71 110 GLY A N 1
ATOM 807 C CA . GLY A 1 112 ? -0.861 -0.971 8.089 1.00 18.83 110 GLY A CA 1
ATOM 808 C C . GLY A 1 112 ? -0.930 -0.602 6.614 1.00 22.89 110 GLY A C 1
ATOM 809 O O . GLY A 1 112 ? -0.459 0.458 6.214 1.00 17.55 110 GLY A O 1
ATOM 810 N N . ALA A 1 113 ? -1.571 -1.451 5.818 1.00 23.75 111 ALA A N 1
ATOM 811 C CA . ALA A 1 113 ? -1.602 -1.294 4.356 1.00 20.75 111 ALA A CA 1
ATOM 812 C C . ALA A 1 113 ? -2.409 -0.086 3.861 1.00 21.02 111 ALA A C 1
ATOM 813 O O . ALA A 1 113 ? -1.941 0.663 3.002 1.00 20.47 111 ALA A O 1
ATOM 815 N N . ILE A 1 114 ? -3.638 0.059 4.360 1.00 14.42 112 ILE A N 1
ATOM 816 C CA . ILE A 1 114 ? -4.574 1.107 3.921 1.00 14.19 112 ILE A CA 1
ATOM 817 C C . ILE A 1 114 ? -5.230 1.778 5.138 1.00 23.88 112 ILE A C 1
ATOM 818 O O . ILE A 1 114 ? -6.432 1.601 5.391 1.00 19.41 112 ILE A O 1
ATOM 823 N N . PRO A 1 115 ? -4.437 2.542 5.901 1.00 21.18 113 PRO A N 1
ATOM 824 C CA . PRO A 1 115 ? -4.941 3.173 7.128 1.00 23.66 113 PRO A CA 1
ATOM 825 C C . PRO A 1 115 ? -5.565 4.547 6.862 1.00 19.62 113 PRO A C 1
ATOM 826 O O . PRO A 1 115 ? -5.014 5.562 7.278 1.00 20.66 113 PRO A O 1
ATOM 830 N N . PHE A 1 116 ? -6.706 4.558 6.179 1.00 18.37 114 PHE A N 1
ATOM 831 C CA . PHE A 1 116 ? -7.405 5.799 5.839 1.00 20.60 114 PHE A CA 1
ATOM 832 C C . PHE A 1 116 ? -8.827 5.771 6.333 1.00 16.10 114 PHE A C 1
ATOM 833 O O . PHE A 1 116 ? -9.507 4.761 6.216 1.00 19.02 114 PHE A O 1
ATOM 841 N N . LEU A 1 117 ? -9.273 6.884 6.900 1.00 15.22 115 LEU A N 1
ATOM 842 C CA . LEU A 1 117 ? -10.664 6.997 7.327 1.00 22.52 115 LEU A CA 1
ATOM 843 C C . LEU A 1 117 ? -11.380 7.891 6.320 1.00 13.86 115 LEU A C 1
ATOM 844 O O . LEU A 1 117 ? -11.111 9.088 6.235 1.00 23.10 115 LEU A O 1
ATOM 849 N N . GLU A 1 118 ? -12.265 7.290 5.531 1.00 17.94 116 GLU A N 1
ATOM 850 C CA . GLU A 1 118 ? -12.938 7.995 4.446 1.00 29.64 116 GLU A CA 1
ATOM 851 C C . GLU A 1 118 ? -14.144 8.783 4.926 1.00 25.56 116 GLU A C 1
ATOM 852 O O . GLU A 1 118 ? -14.504 9.795 4.332 1.00 23.68 116 GLU A O 1
ATOM 858 N N . ASN A 1 119 ? -14.737 8.350 6.036 1.00 18.86 117 ASN A N 1
ATOM 859 C CA . ASN A 1 119 ? -15.974 8.948 6.506 1.00 15.69 117 ASN A CA 1
ATOM 860 C C . ASN A 1 119 ? -15.839 9.675 7.863 1.00 25.15 117 ASN A C 1
ATOM 861 O O . ASN A 1 119 ? -16.518 10.669 8.124 1.00 22.12 117 ASN A O 1
ATOM 866 N N . VAL A 1 120 ? -14.953 9.180 8.714 1.00 20.53 118 VAL A N 1
ATOM 867 C CA . VAL A 1 120 ? -14.739 9.757 10.046 1.00 21.84 118 VAL A CA 1
ATOM 868 C C . VAL A 1 120 ? -13.809 10.953 9.960 1.00 21.51 118 VAL A C 1
ATOM 869 O O . VAL A 1 120 ? -12.613 10.799 9.718 1.00 24.21 118 VAL A O 1
ATOM 873 N N . ASN A 1 121 ? -14.358 12.148 10.179 1.00 19.16 119 ASN A N 1
ATOM 874 C CA . ASN A 1 121 ? -13.590 13.382 9.992 1.00 19.00 119 ASN A CA 1
ATOM 875 C C . ASN A 1 121 ? -12.719 13.802 11.184 1.00 23.53 119 ASN A C 1
ATOM 876 O O . ASN A 1 121 ? -12.650 13.113 12.223 1.00 13.15 119 ASN A O 1
ATOM 881 N N . LYS A 1 122 ? -12.027 14.924 11.012 1.00 19.86 120 LYS A N 1
ATOM 882 C CA . LYS A 1 122 ? -11.082 15.407 12.013 1.00 24.54 120 LYS A CA 1
ATOM 883 C C . LYS A 1 122 ? -11.772 15.695 13.347 1.00 24.51 120 LYS A C 1
ATOM 884 O O . LYS A 1 122 ? -11.231 15.393 14.418 1.00 19.18 120 LYS A O 1
ATOM 890 N N . GLU A 1 123 ? -12.979 16.247 13.288 1.00 21.40 121 GLU A N 1
ATOM 891 C CA . GLU A 1 123 ? -13.735 16.553 14.509 1.00 18.91 121 GLU A CA 1
ATOM 892 C C . GLU A 1 123 ? -14.150 15.298 15.276 1.00 19.18 121 GLU A C 1
ATOM 893 O O . GLU A 1 123 ? -14.130 15.282 16.514 1.00 16.37 121 GLU A O 1
ATOM 899 N N . ALA A 1 124 ? -14.516 14.248 14.546 1.00 13.80 122 ALA A N 1
ATOM 900 C CA . ALA A 1 124 ? -14.877 12.977 15.173 1.00 12.06 122 ALA A CA 1
ATOM 901 C C . ALA A 1 124 ? -13.653 12.318 15.813 1.00 14.59 122 ALA A C 1
ATOM 902 O O . ALA A 1 124 ? -13.738 11.776 16.918 1.00 15.39 122 ALA A O 1
ATOM 904 N N . VAL A 1 125 ? -12.528 12.342 15.105 1.00 17.16 123 VAL A N 1
ATOM 905 C CA . VAL A 1 125 ? -11.281 11.818 15.648 1.00 14.82 123 VAL A CA 1
ATOM 906 C C . VAL A 1 125 ? -10.877 12.539 16.931 1.00 18.77 123 VAL A C 1
ATOM 907 O O . VAL A 1 125 ? -10.426 11.899 17.885 1.00 14.87 123 VAL A O 1
ATOM 911 N N . GLU A 1 126 ? -11.034 13.861 16.967 1.00 14.69 124 GLU A N 1
ATOM 912 C CA . GLU A 1 126 ? -10.631 14.598 18.169 1.00 15.79 124 GLU A CA 1
ATOM 913 C C . GLU A 1 126 ? -11.594 14.297 19.314 1.00 16.90 124 GLU A C 1
ATOM 914 O O . GLU A 1 126 ? -11.161 14.174 20.455 1.00 18.14 124 GLU A O 1
ATOM 920 N N . ARG A 1 127 ? -12.881 14.117 19.020 1.00 13.98 125 ARG A N 1
ATOM 921 C CA . ARG A 1 127 ? -13.809 13.623 20.056 1.00 19.72 125 ARG A CA 1
ATOM 922 C C . ARG A 1 127 ? -13.366 12.248 20.577 1.00 16.97 125 ARG A C 1
ATOM 923 O O . ARG A 1 127 ? -13.294 12.047 21.781 1.00 12.11 125 ARG A O 1
ATOM 931 N N . PHE A 1 128 ? -13.055 11.308 19.682 1.00 11.29 126 PHE A N 1
ATOM 932 C CA . PHE A 1 128 ? -12.513 10.014 20.128 1.00 14.65 126 PHE A CA 1
ATOM 933 C C . PHE A 1 128 ? -11.289 10.177 21.037 1.00 20.15 126 PHE A C 1
ATOM 934 O O . PHE A 1 128 ? -11.175 9.491 22.062 1.00 15.31 126 PHE A O 1
ATOM 942 N N . ARG A 1 129 ? -10.377 11.079 20.680 1.00 19.99 127 ARG A N 1
ATOM 943 C CA . ARG A 1 129 ? -9.134 11.212 21.439 1.00 13.74 127 ARG A CA 1
ATOM 944 C C . ARG A 1 129 ? -9.296 11.861 22.836 1.00 20.92 127 ARG A C 1
ATOM 945 O O . ARG A 1 129 ? -8.532 11.533 23.740 1.00 21.24 127 ARG A O 1
ATOM 953 N N . ARG A 1 130 ? -10.292 12.723 23.045 1.00 19.26 128 ARG A N 1
ATOM 954 C CA . ARG A 1 130 ? -10.509 13.270 24.397 1.00 21.60 128 ARG A CA 1
ATOM 955 C C . ARG A 1 130 ? -11.524 12.440 25.199 1.00 20.16 128 ARG A C 1
ATOM 956 O O . ARG A 1 130 ? -11.502 12.439 26.439 1.00 18.07 128 ARG A O 1
ATOM 964 N N . GLN A 1 131 ? -12.399 11.722 24.512 1.00 13.65 129 GLN A N 1
ATOM 965 C CA . GLN A 1 131 ? -13.317 10.825 25.207 1.00 12.50 129 GLN A CA 1
ATOM 966 C C . GLN A 1 131 ? -12.595 9.604 25.774 1.00 17.96 129 GLN A C 1
ATOM 967 O O . GLN A 1 131 ? -12.834 9.225 26.929 1.00 18.65 129 GLN A O 1
ATOM 973 N N . ILE A 1 132 ? -11.704 9.001 24.983 1.00 13.00 130 ILE A N 1
ATOM 974 C CA . ILE A 1 132 ? -10.967 7.825 25.459 1.00 11.74 130 ILE A CA 1
ATOM 975 C C . ILE A 1 132 ? -9.747 8.312 26.242 1.00 20.84 130 ILE A C 1
ATOM 976 O O . ILE A 1 132 ? -8.840 8.944 25.693 1.00 16.00 130 ILE A O 1
ATOM 981 N N . VAL A 1 133 ? -9.742 8.068 27.549 1.00 17.27 131 VAL A N 1
ATOM 982 C CA . VAL A 1 133 ? -8.704 8.653 28.387 1.00 18.41 131 VAL A CA 1
ATOM 983 C C . VAL A 1 133 ? -7.461 7.766 28.384 1.00 21.10 131 VAL A C 1
ATOM 984 O O . VAL A 1 133 ? -6.369 8.223 28.713 1.00 20.36 131 VAL A O 1
ATOM 988 N N . GLU A 1 134 ? -7.623 6.496 28.022 1.00 16.31 132 GLU A N 1
ATOM 989 C CA . GLU A 1 134 ? -6.473 5.583 27.983 1.00 18.30 132 GLU A CA 1
ATOM 990 C C . GLU A 1 134 ? -6.716 4.403 27.050 1.00 17.92 132 GLU A C 1
ATOM 991 O O . GLU A 1 134 ? -7.806 3.818 27.045 1.00 15.65 132 GLU A O 1
ATOM 997 N N . VAL A 1 135 ? -5.694 4.033 26.285 1.00 15.21 133 VAL A N 1
ATOM 998 C CA . VAL A 1 135 ? -5.754 2.825 25.467 1.00 13.93 133 VAL A CA 1
ATOM 999 C C . VAL A 1 135 ? -4.892 1.766 26.121 1.00 14.92 133 VAL A C 1
ATOM 1000 O O . VAL A 1 135 ? -3.698 1.963 26.305 1.00 17.17 133 VAL A O 1
ATOM 1004 N N . VAL A 1 136 ? -5.499 0.632 26.456 1.00 15.97 134 VAL A N 1
ATOM 1005 C CA . VAL A 1 136 ? -4.770 -0.444 27.113 1.00 15.86 134 VAL A CA 1
ATOM 1006 C C . VAL A 1 136 ? -4.229 -1.379 26.046 1.00 18.54 134 VAL A C 1
ATOM 1007 O O . VAL A 1 136 ? -5.011 -1.987 25.304 1.00 14.98 134 VAL A O 1
ATOM 1011 N N . ASP A 1 137 ? -2.900 -1.467 25.959 1.00 17.10 135 ASP A N 1
ATOM 1012 C CA . ASP A 1 137 ? -2.247 -2.263 24.925 1.00 17.50 135 ASP A CA 1
ATOM 1013 C C . ASP A 1 137 ? -2.041 -3.693 25.405 1.00 18.43 135 ASP A C 1
ATOM 1014 O O . ASP A 1 137 ? -1.051 -3.991 26.080 1.00 20.41 135 ASP A O 1
ATOM 1019 N N . LEU A 1 138 ? -2.968 -4.574 25.041 1.00 17.74 136 LEU A N 1
ATOM 1020 C CA . LEU A 1 138 ? -2.776 -6.016 25.237 1.00 18.81 136 LEU A CA 1
ATOM 1021 C C . LEU A 1 138 ? -2.758 -6.722 23.876 1.00 19.17 136 LEU A C 1
ATOM 1022 O O . LEU A 1 138 ? -3.246 -7.842 23.722 1.00 19.13 136 LEU A O 1
ATOM 1027 N N . ILE A 1 139 ? -2.222 -6.024 22.884 1.00 18.55 137 ILE A N 1
ATOM 1028 C CA . ILE A 1 139 ? -2.074 -6.568 21.542 1.00 18.76 137 ILE A CA 1
ATOM 1029 C C . ILE A 1 139 ? -1.273 -7.882 21.513 1.00 29.87 137 ILE A C 1
ATOM 1030 O O . ILE A 1 139 ? -0.203 -7.968 22.121 1.00 23.30 137 ILE A O 1
ATOM 1035 N N . ASP A 1 140 ? -1.809 -8.882 20.803 1.00 20.70 138 ASP A N 1
ATOM 1036 C CA . ASP A 1 140 ? -1.304 -10.270 20.750 1.00 26.71 138 ASP A CA 1
ATOM 1037 C C . ASP A 1 140 ? -1.556 -11.087 22.014 1.00 27.68 138 ASP A C 1
ATOM 1038 O O . ASP A 1 140 ? -1.174 -12.258 22.080 1.00 43.45 138 ASP A O 1
ATOM 1043 N N . CYS A 1 141 ? -2.201 -10.498 23.015 1.00 22.24 139 CYS A N 1
ATOM 1044 C CA . CYS A 1 141 ? -2.558 -11.290 24.189 1.00 30.56 139 CYS A CA 1
ATOM 1045 C C . CYS A 1 141 ? -3.944 -11.932 24.009 1.00 32.34 139 CYS A C 1
ATOM 1046 O O . CYS A 1 141 ? -4.919 -11.253 23.645 1.00 26.22 139 CYS A O 1
ATOM 1049 N N . GLU A 1 142 ? -4.014 -13.244 24.238 1.00 29.78 140 GLU A N 1
ATOM 1050 C CA . GLU A 1 142 ? -5.278 -13.982 24.163 1.00 35.24 140 GLU A CA 1
ATOM 1051 C C . GLU A 1 142 ? -5.590 -14.677 25.490 1.00 35.89 140 GLU A C 1
ATOM 1052 O O . GLU A 1 142 ? -6.407 -15.597 25.541 1.00 41.55 140 GLU A O 1
ATOM 1058 N N . ASP A 1 143 ? -4.934 -14.236 26.560 1.00 25.60 141 ASP A N 1
ATOM 1059 C CA . ASP A 1 143 ? -5.237 -14.746 27.892 1.00 35.52 141 ASP A CA 1
ATOM 1060 C C . ASP A 1 143 ? -6.443 -14.021 28.467 1.00 31.59 141 ASP A C 1
ATOM 1061 O O . ASP A 1 143 ? -6.333 -12.875 28.914 1.00 28.43 141 ASP A O 1
ATOM 1066 N N . ILE A 1 144 ? -7.583 -14.706 28.479 1.00 28.49 142 ILE A N 1
ATOM 1067 C CA . ILE A 1 144 ? -8.842 -14.125 28.937 1.00 24.25 142 ILE A CA 1
ATOM 1068 C C . ILE A 1 144 ? -8.718 -13.665 30.396 1.00 38.67 142 ILE A C 1
ATOM 1069 O O . ILE A 1 144 ? -9.283 -12.647 30.780 1.00 33.36 142 ILE A O 1
ATOM 1074 N N . GLY A 1 145 ? -7.948 -14.405 31.197 1.00 34.39 143 GLY A N 1
ATOM 1075 C CA . GLY A 1 145 ? -7.704 -14.018 32.578 1.00 32.24 143 GLY A CA 1
ATOM 1076 C C . GLY A 1 145 ? -7.058 -12.650 32.711 1.00 34.86 143 GLY A C 1
ATOM 1077 O O . GLY A 1 145 ? -7.514 -11.821 33.506 1.00 33.63 143 GLY A O 1
ATOM 1078 N N . LYS A 1 146 ? -6.028 -12.382 31.911 1.00 27.38 144 LYS A N 1
ATOM 1079 C CA . LYS A 1 146 ? -5.368 -11.076 31.951 1.00 24.89 144 LYS A CA 1
ATOM 1080 C C . LYS A 1 146 ? -6.285 -9.964 31.418 1.00 22.78 144 LYS A C 1
ATOM 1081 O O . LYS A 1 146 ? -6.384 -8.883 32.010 1.00 25.93 144 LYS A O 1
ATOM 1087 N N . ILE A 1 147 ? -6.954 -10.237 30.303 1.00 26.91 145 ILE A N 1
ATOM 1088 C CA . ILE A 1 147 ? -7.862 -9.268 29.692 1.00 19.63 145 ILE A CA 1
ATOM 1089 C C . ILE A 1 147 ? -9.012 -8.876 30.631 1.00 23.02 145 ILE A C 1
ATOM 1090 O O . ILE A 1 147 ? -9.359 -7.700 30.733 1.00 19.14 145 ILE A O 1
ATOM 1095 N N . THR A 1 148 ? -9.612 -9.854 31.303 1.00 20.60 146 THR A N 1
ATOM 1096 C CA . THR A 1 148 ? -10.675 -9.548 32.255 1.00 31.82 146 THR A CA 1
ATOM 1097 C C . THR A 1 148 ? -10.130 -8.738 33.440 1.00 24.06 146 THR A C 1
ATOM 1098 O O . THR A 1 148 ? -10.827 -7.881 33.974 1.00 21.53 146 THR A O 1
ATOM 1102 N N . GLN A 1 149 ? -8.899 -9.016 33.863 1.00 24.89 147 GLN A N 1
ATOM 1103 C CA . GLN A 1 149 ? -8.283 -8.230 34.935 1.00 29.40 147 GLN A CA 1
ATOM 1104 C C . GLN A 1 149 ? -8.137 -6.773 34.508 1.00 29.45 147 GLN A C 1
ATOM 1105 O O . GLN A 1 149 ? -8.392 -5.846 35.277 1.00 21.25 147 GLN A O 1
ATOM 1111 N N . ALA A 1 150 ? -7.727 -6.576 33.267 1.00 20.27 148 ALA A N 1
ATOM 1112 C CA . ALA A 1 150 ? -7.635 -5.235 32.710 1.00 19.00 148 ALA A CA 1
ATOM 1113 C C . ALA A 1 150 ? -9.006 -4.548 32.688 1.00 17.63 148 ALA A C 1
ATOM 1114 O O . ALA A 1 150 ? -9.103 -3.355 32.970 1.00 20.17 148 ALA A O 1
ATOM 1116 N N . ILE A 1 151 ? -10.058 -5.290 32.336 1.00 17.11 149 ILE A N 1
ATOM 1117 C CA . ILE A 1 151 ? -11.424 -4.744 32.332 1.00 16.08 149 ILE A CA 1
ATOM 1118 C C . ILE A 1 151 ? -11.849 -4.260 33.732 1.00 23.69 149 ILE A C 1
ATOM 1119 O O . ILE A 1 151 ? -12.294 -3.121 33.909 1.00 16.13 149 ILE A O 1
ATOM 1124 N N . LYS A 1 152 ? -11.668 -5.115 34.731 1.00 19.79 150 LYS A N 1
ATOM 1125 C CA . LYS A 1 152 ? -12.017 -4.750 36.103 1.00 19.18 150 LYS A CA 1
ATOM 1126 C C . LYS A 1 152 ? -11.186 -3.585 36.639 1.00 24.93 150 LYS A C 1
ATOM 1127 O O . LYS A 1 152 ? -11.672 -2.789 37.436 1.00 20.42 150 LYS A O 1
ATOM 1133 N N . GLU A 1 153 ? -9.928 -3.496 36.228 1.00 20.62 151 GLU A N 1
ATOM 1134 C CA . GLU A 1 153 ? -9.084 -2.384 36.644 1.00 25.13 151 GLU A CA 1
ATOM 1135 C C . GLU A 1 153 ? -9.619 -1.059 36.083 1.00 27.15 151 GLU A C 1
ATOM 1136 O O . GLU A 1 153 ? -9.629 -0.036 36.779 1.00 23.43 151 GLU A O 1
ATOM 1142 N N . CYS A 1 154 ? -10.065 -1.082 34.829 1.00 24.94 152 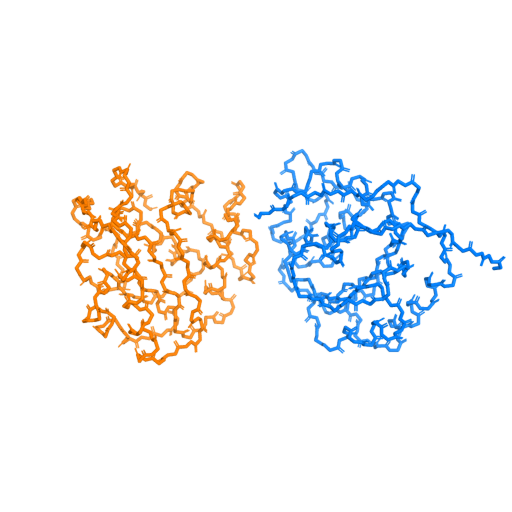CYS A N 1
ATOM 1143 C CA . CYS A 1 154 ? -10.651 0.105 34.207 1.00 20.87 152 CYS A CA 1
ATOM 1144 C C . CYS A 1 154 ? -11.964 0.478 34.895 1.00 20.06 152 CYS A C 1
ATOM 1145 O O . CYS A 1 154 ? -12.220 1.648 35.179 1.00 16.84 152 CYS A O 1
ATOM 1148 N N . LEU A 1 155 ? -12.801 -0.525 35.138 1.00 16.16 153 LEU A N 1
ATOM 1149 C CA . LEU A 1 155 ? -14.086 -0.295 35.799 1.00 25.25 153 LEU A CA 1
ATOM 1150 C C . LEU A 1 155 ? -13.889 0.330 37.176 1.00 25.29 153 LEU A C 1
ATOM 1151 O O . LEU A 1 155 ? -14.694 1.164 37.591 1.00 17.94 153 LEU A O 1
ATOM 1156 N N . SER A 1 156 ? -12.824 -0.056 37.876 1.00 21.31 154 SER A N 1
ATOM 1157 C CA . SER A 1 156 ? -12.559 0.492 39.221 1.00 27.28 154 SER A CA 1
ATOM 1158 C C . SER A 1 156 ? -12.028 1.914 39.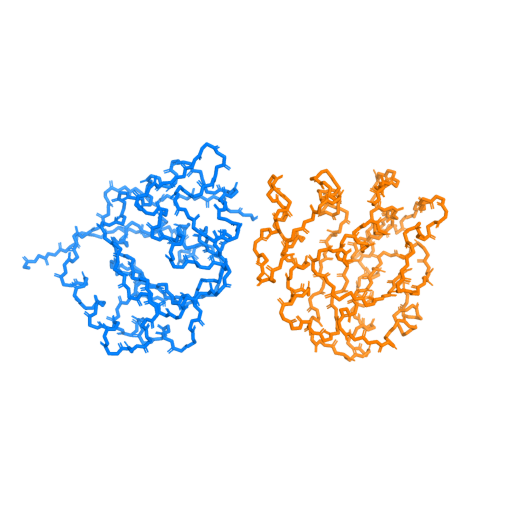172 1.00 34.80 154 SER A C 1
ATOM 1159 O O . SER A 1 156 ? -11.990 2.592 40.193 1.00 36.82 154 SER A O 1
ATOM 1162 N N . LYS A 1 157 ? -11.618 2.344 37.981 1.00 28.54 155 LYS A N 1
ATOM 1163 C CA . LYS A 1 157 ? -11.096 3.690 37.740 1.00 35.65 155 LYS A CA 1
ATOM 1164 C C . LYS A 1 157 ? -12.081 4.575 36.964 1.00 24.09 155 LYS A C 1
ATOM 1165 O O . LYS A 1 157 ? -11.682 5.614 36.454 1.00 25.56 155 LYS A O 1
ATOM 1171 N N . ASP A 1 158 ? -13.342 4.157 36.861 1.00 23.08 156 ASP A N 1
ATOM 1172 C CA . ASP A 1 158 ? -14.337 4.863 36.039 1.00 25.93 156 ASP A CA 1
ATOM 1173 C C . ASP A 1 158 ? -14.384 6.352 36.393 1.00 26.29 156 ASP A C 1
ATOM 1174 O O . ASP A 1 158 ? -14.726 6.709 37.506 1.00 33.37 156 ASP A O 1
ATOM 1179 N N . PRO A 1 159 ? -13.999 7.225 35.444 1.00 30.95 157 PRO A N 1
ATOM 1180 C CA . PRO A 1 159 ? -14.072 8.671 35.685 1.00 27.49 157 PRO A CA 1
ATOM 1181 C C . PRO A 1 159 ? -15.416 9.291 35.302 1.00 28.95 157 PRO A C 1
ATOM 1182 O O . PRO A 1 159 ? -15.534 10.512 35.323 1.00 29.17 157 PRO A O 1
ATOM 1186 N N . GLY A 1 160 ? -16.397 8.465 34.947 1.00 24.68 158 GLY A N 1
ATOM 1187 C CA . GLY A 1 160 ? -17.716 8.949 34.570 1.00 27.58 158 GLY A CA 1
ATOM 1188 C C . GLY A 1 160 ? -17.733 9.412 33.126 1.00 32.01 158 GLY A C 1
ATOM 1189 O O . GLY A 1 160 ? -16.673 9.584 32.529 1.00 21.65 158 GLY A O 1
ATOM 1190 N N . ALA A 1 161 ? -18.927 9.638 32.580 1.00 20.51 159 ALA A N 1
ATOM 1191 C CA . ALA A 1 161 ? -19.082 9.973 31.160 1.00 20.02 159 ALA A CA 1
ATOM 1192 C C . ALA A 1 161 ? -18.338 11.248 30.792 1.00 28.64 159 ALA A C 1
ATOM 1193 O O . ALA A 1 161 ? -18.093 12.093 31.648 1.00 22.72 159 ALA A O 1
ATOM 1195 N N . ILE A 1 162 ? -17.989 11.407 29.518 1.00 21.80 160 ILE A N 1
ATOM 1196 C CA . ILE A 1 162 ? -17.530 12.710 29.071 1.00 23.71 160 ILE A CA 1
ATOM 1197 C C . ILE A 1 162 ? -18.771 13.590 29.143 1.00 28.36 160 ILE A C 1
ATOM 1198 O O . ILE A 1 162 ? -19.885 13.095 28.944 1.00 20.38 160 ILE A O 1
ATOM 1203 N N . ASP A 1 163 ? -18.603 14.874 29.461 1.00 26.43 161 ASP A N 1
ATOM 1204 C CA . ASP A 1 163 ? -19.760 15.754 29.635 1.00 29.13 161 ASP A CA 1
ATOM 1205 C C . ASP A 1 163 ? -20.086 16.411 28.295 1.00 32.61 161 ASP A C 1
ATOM 1206 O O . ASP A 1 163 ? -20.008 17.630 28.130 1.00 29.47 161 ASP A O 1
ATOM 1211 N N . GLU A 1 164 ? -20.464 15.565 27.344 1.00 24.01 162 GLU A N 1
ATOM 1212 C CA . GLU A 1 164 ? -20.885 15.972 26.011 1.00 22.54 162 GLU A CA 1
ATOM 1213 C C . GLU A 1 164 ? -22.006 15.052 25.573 1.00 24.69 162 GLU A C 1
ATOM 1214 O O . GLU A 1 164 ? -22.133 13.936 26.094 1.00 29.79 162 GLU A O 1
ATOM 1220 N N . ASP A 1 165 ? -22.834 15.515 24.642 1.00 19.19 163 ASP A N 1
ATOM 1221 C CA . ASP A 1 165 ? -23.880 14.664 24.081 1.00 20.85 163 ASP A CA 1
ATOM 1222 C C . ASP A 1 165 ? -23.277 13.548 23.224 1.00 17.32 163 ASP A C 1
ATOM 1223 O O . ASP A 1 165 ? -22.087 13.587 22.894 1.00 22.90 163 ASP A O 1
ATOM 1228 N N . PRO A 1 166 ? -24.086 12.533 22.872 1.00 26.67 164 PRO A N 1
ATOM 1229 C CA . PRO A 1 166 ? -23.559 11.594 21.880 1.00 15.73 164 PRO A CA 1
ATOM 1230 C C . PRO A 1 166 ? -23.143 12.256 20.563 1.00 18.19 164 PRO A C 1
ATOM 1231 O O . PRO A 1 166 ? -23.863 13.087 20.005 1.00 17.03 164 PRO A O 1
ATOM 1235 N N . PHE A 1 167 ? -21.981 11.844 20.070 1.00 14.65 165 PHE A N 1
ATOM 1236 C CA . PHE A 1 167 ? -21.428 12.313 18.809 1.00 14.84 165 PHE A CA 1
ATOM 1237 C C . PHE A 1 167 ? -21.783 11.319 17.705 1.00 16.23 165 PHE A C 1
ATOM 1238 O O . PHE A 1 167 ? -21.413 10.144 17.768 1.00 14.45 165 PHE A O 1
ATOM 1246 N N . ILE A 1 168 ? -22.526 11.791 16.712 1.00 16.07 166 ILE A N 1
ATOM 1247 C CA . ILE A 1 168 ? -23.014 10.941 15.652 1.00 16.72 166 ILE A CA 1
ATOM 1248 C C . ILE A 1 168 ? -22.231 11.224 14.392 1.00 15.95 166 ILE A C 1
ATOM 1249 O O . ILE A 1 168 ? -22.349 12.314 13.815 1.00 17.32 166 ILE A O 1
ATOM 1254 N N . ILE A 1 169 ? -21.461 10.243 13.944 1.00 18.69 167 ILE A N 1
ATOM 1255 C CA . ILE A 1 169 ? -20.785 10.377 12.656 1.00 15.48 167 ILE A CA 1
ATOM 1256 C C . ILE A 1 169 ? -21.404 9.347 11.687 1.00 24.35 167 ILE A C 1
ATOM 1257 O O . ILE A 1 169 ? -21.516 8.155 12.014 1.00 18.52 167 ILE A O 1
ATOM 1262 N N . GLU A 1 170 ? -21.786 9.803 10.490 1.00 17.46 168 GLU A N 1
ATOM 1263 C CA . GLU A 1 170 ? -22.395 8.925 9.480 1.00 16.17 168 GLU A CA 1
ATOM 1264 C C . GLU A 1 170 ? -21.341 8.190 8.693 1.00 20.94 168 GLU A C 1
ATOM 1265 O O . GLU A 1 170 ? -20.430 8.815 8.159 1.00 18.67 168 GLU A O 1
ATOM 1271 N N . LEU A 1 171 ? -21.467 6.871 8.625 1.00 18.60 169 LEU A N 1
ATOM 1272 C CA . LEU A 1 171 ? -20.531 6.055 7.867 1.00 24.88 169 LEU A CA 1
ATOM 1273 C C . LEU A 1 171 ? -21.155 5.749 6.508 1.00 35.61 169 LEU A C 1
ATOM 1274 O O . LEU A 1 171 ? -22.160 6.356 6.144 1.00 33.58 169 LEU A O 1
ATOM 1279 N N . GLU A 1 172 ? -20.581 4.804 5.771 1.00 29.45 170 GLU A N 1
ATOM 1280 C CA . GLU A 1 172 ? -21.112 4.460 4.453 1.00 31.71 170 GLU A CA 1
ATOM 1281 C C . GLU A 1 172 ? -22.474 3.782 4.585 1.00 25.13 170 GLU A C 1
ATOM 1282 O O . GLU A 1 172 ? -23.423 4.141 3.881 1.00 38.72 170 GLU A O 1
ATOM 1288 N N . GLY B 2 1 ? -42.575 -5.966 -9.371 1.00 36.76 -2 GLY B N 1
ATOM 1289 C CA . GLY B 2 1 ? -42.404 -5.424 -10.702 1.00 40.85 -2 GLY B CA 1
ATOM 1290 C C . GLY B 2 1 ? -43.616 -4.607 -11.090 1.00 58.94 -2 GLY B C 1
ATOM 1291 O O . GLY B 2 1 ? -44.576 -4.524 -10.322 1.00 70.79 -2 GLY B O 1
ATOM 1292 N N . SER B 2 2 ? -43.545 -4.003 -12.275 1.00 51.54 -1 SER B N 1
ATOM 1293 C CA . SER B 2 2 ? -44.623 -3.226 -12.881 1.00 40.24 -1 SER B CA 1
ATOM 1294 C C . SER B 2 2 ? -44.058 -2.459 -14.042 1.00 46.69 -1 SER B C 1
ATOM 1295 O O . SER B 2 2 ? -44.658 -1.486 -14.498 1.00 69.22 -1 SER B O 1
ATOM 1298 N N . HIS B 2 3 ? -42.927 -2.914 -14.560 1.00 47.20 0 HIS B N 1
ATOM 1299 C CA . HIS B 2 3 ? -42.135 -2.025 -15.386 1.00 42.96 0 HIS B CA 1
ATOM 1300 C C . HIS B 2 3 ? -41.469 -2.737 -16.545 1.00 40.38 0 HIS B C 1
ATOM 1301 O O . HIS B 2 3 ? -41.393 -3.968 -16.597 1.00 36.11 0 HIS B O 1
ATOM 1308 N N . MET B 2 4 ? -40.919 -1.928 -17.435 1.00 35.71 1 MET B N 1
ATOM 1309 C CA . MET B 2 4 ? -40.347 -2.396 -18.672 1.00 35.57 1 MET B CA 1
ATOM 1310 C C . MET B 2 4 ? -38.848 -2.594 -18.593 1.00 33.84 1 MET B C 1
ATOM 1311 O O . MET B 2 4 ? -38.101 -1.645 -18.364 1.00 38.40 1 MET B O 1
ATOM 1316 N N . ALA B 2 5 ? -38.416 -3.849 -18.702 1.00 33.52 2 ALA B N 1
ATOM 1317 C CA . ALA B 2 5 ? -36.986 -4.129 -18.747 1.00 36.60 2 ALA B CA 1
ATOM 1318 C C . ALA B 2 5 ? -36.487 -3.678 -20.131 1.00 43.71 2 ALA B C 1
ATOM 1319 O O . ALA B 2 5 ? -36.450 -4.459 -21.096 1.00 37.47 2 ALA B O 1
ATOM 1321 N N . ASN B 2 6 ? -36.157 -2.389 -20.208 1.00 31.58 3 ASN B N 1
ATOM 1322 C CA . ASN B 2 6 ? -35.573 -1.740 -21.379 1.00 36.63 3 ASN B CA 1
ATOM 1323 C C . ASN B 2 6 ? -34.126 -2.173 -21.583 1.00 31.73 3 ASN B C 1
ATOM 1324 O O . ASN B 2 6 ? -33.461 -2.543 -20.618 1.00 34.00 3 ASN B O 1
ATOM 1329 N N . LYS B 2 7 ? -33.628 -2.123 -22.816 1.00 30.21 4 LYS B N 1
ATOM 1330 C CA . LYS B 2 7 ? -32.264 -2.567 -23.073 1.00 28.95 4 LYS B CA 1
ATOM 1331 C C . LYS B 2 7 ? -31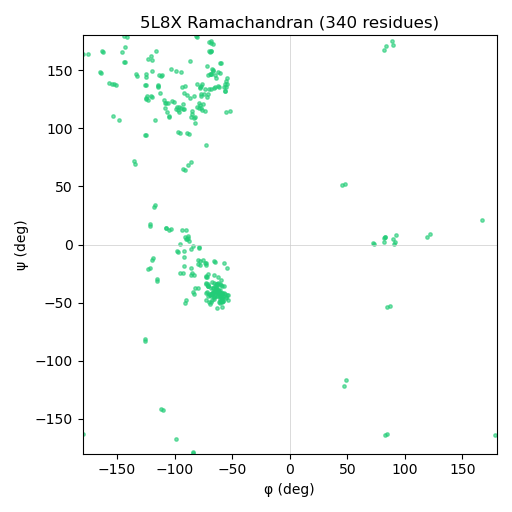.468 -1.578 -23.930 1.00 30.44 4 LYS B C 1
ATOM 1332 O O . LYS B 2 7 ? -32.018 -0.952 -24.839 1.00 38.81 4 LYS B O 1
ATOM 1338 N N . ARG B 2 8 ? -30.167 -1.459 -23.659 1.00 28.22 5 ARG B N 1
ATOM 1339 C CA . ARG B 2 8 ? -29.278 -0.584 -24.428 1.00 33.40 5 ARG B CA 1
ATOM 1340 C C . ARG B 2 8 ? -28.230 -1.416 -25.122 1.00 29.29 5 ARG B C 1
ATOM 1341 O O . ARG B 2 8 ? -28.073 -2.600 -24.822 1.00 33.85 5 ARG B O 1
ATOM 1349 N N . GLU B 2 9 ? -27.530 -0.795 -26.072 1.00 26.05 6 GLU B N 1
ATOM 1350 C CA . GLU B 2 9 ? -26.399 -1.425 -26.737 1.00 28.04 6 GLU B CA 1
ATOM 1351 C C . GLU B 2 9 ? -25.152 -1.423 -25.875 1.00 25.05 6 GLU B C 1
ATOM 1352 O O . GLU B 2 9 ? -24.761 -0.387 -25.337 1.00 25.17 6 GLU B O 1
ATOM 1358 N N . PRO B 2 10 ? -24.528 -2.595 -25.733 1.00 23.06 7 PRO B N 1
ATOM 1359 C CA . PRO B 2 10 ? -23.205 -2.617 -25.113 1.00 21.57 7 PRO B CA 1
ATOM 1360 C C . PRO B 2 10 ? -22.176 -1.956 -25.999 1.00 22.72 7 PRO B C 1
ATOM 1361 O O . PRO B 2 10 ? -22.464 -1.615 -27.161 1.00 23.50 7 PRO B O 1
ATOM 1365 N N . ALA B 2 11 ? -20.975 -1.808 -25.464 1.00 20.84 8 ALA B N 1
ATOM 1366 C CA . ALA B 2 11 ? -19.841 -1.351 -26.261 1.00 19.40 8 ALA B CA 1
ATOM 1367 C C . ALA B 2 11 ? -19.682 -2.245 -27.489 1.00 20.42 8 ALA B C 1
ATOM 1368 O O . ALA B 2 11 ? -19.954 -3.444 -27.428 1.00 20.29 8 ALA B O 1
ATOM 1370 N N . PRO B 2 12 ? -19.304 -1.660 -28.636 1.00 21.34 9 PRO B N 1
ATOM 1371 C CA . PRO B 2 12 ? -18.967 -2.573 -29.727 1.00 20.97 9 PRO B CA 1
ATOM 1372 C C . PRO B 2 12 ? -17.871 -3.570 -29.321 1.00 19.88 9 PRO B C 1
ATOM 1373 O O . PRO B 2 12 ? -16.916 -3.177 -28.666 1.00 23.86 9 PRO B O 1
ATOM 1377 N N . GLY B 2 13 ? -18.016 -4.835 -29.697 1.00 20.42 10 GLY B N 1
ATOM 1378 C CA . GLY B 2 13 ? -17.034 -5.842 -29.344 1.00 19.62 10 GLY B CA 1
ATOM 1379 C C . GLY B 2 13 ? -17.193 -6.439 -27.958 1.00 21.62 10 GLY B C 1
ATOM 1380 O O . GLY B 2 13 ? -16.337 -7.217 -27.516 1.00 18.37 10 GLY B O 1
ATOM 1381 N N . TRP B 2 14 ? -18.277 -6.082 -27.272 1.00 19.35 11 TRP B N 1
ATOM 1382 C CA . TRP B 2 14 ? -18.438 -6.502 -25.875 1.00 18.84 11 TRP B CA 1
ATOM 1383 C C . TRP B 2 14 ? -18.477 -8.017 -25.736 1.00 20.85 11 TRP B C 1
ATOM 1384 O O . TRP B 2 14 ? -19.178 -8.693 -26.484 1.00 20.39 11 TRP B O 1
ATOM 1395 N N . PRO B 2 15 ? -17.752 -8.557 -24.736 1.00 19.49 12 PRO B N 1
ATOM 1396 C CA . PRO B 2 15 ? -16.853 -7.859 -23.804 1.00 17.29 12 PRO B CA 1
ATOM 1397 C C . PRO B 2 15 ? -15.498 -7.599 -24.431 1.00 16.54 12 PRO B C 1
ATOM 1398 O O . PRO B 2 15 ? -14.978 -8.501 -25.073 1.00 16.77 12 PRO B O 1
ATOM 1402 N N . ILE B 2 16 ? -14.924 -6.419 -24.225 1.00 15.72 13 ILE B N 1
ATOM 1403 C CA . ILE B 2 16 ? -13.680 -6.052 -24.898 1.00 15.09 13 ILE B CA 1
ATOM 1404 C C . ILE B 2 16 ? -12.432 -6.662 -24.242 1.00 17.99 13 ILE B C 1
ATOM 1405 O O . ILE B 2 16 ? -11.504 -7.089 -24.933 1.00 16.48 13 ILE B O 1
ATOM 1410 N N . VAL B 2 17 ? -12.419 -6.740 -22.919 1.00 13.95 14 VAL B N 1
ATOM 1411 C CA . VAL B 2 17 ? -11.270 -7.307 -22.210 1.00 13.37 14 VAL B CA 1
ATOM 1412 C C . VAL B 2 17 ? -11.255 -8.847 -22.257 1.00 14.11 14 VAL B C 1
ATOM 1413 O O . VAL B 2 17 ? -12.180 -9.504 -21.766 1.00 14.67 14 VAL B O 1
ATOM 1417 N N . SER B 2 18 ? -10.195 -9.420 -22.818 1.00 13.81 15 SER B N 1
ATOM 1418 C CA . SER B 2 18 ? -10.091 -10.876 -22.937 1.00 21.22 15 SER B CA 1
ATOM 1419 C C . SER B 2 18 ? -9.929 -11.506 -21.562 1.00 14.58 15 SER B C 1
ATOM 1420 O O . SER B 2 18 ? -9.338 -10.903 -20.675 1.00 17.98 15 SER B O 1
ATOM 1423 N N . GLY B 2 19 ? -10.471 -12.705 -21.362 1.00 15.53 16 GLY B N 1
ATOM 1424 C CA . GLY B 2 19 ? -10.250 -13.398 -20.105 1.00 19.59 16 GLY B CA 1
ATOM 1425 C C . GLY B 2 19 ? -10.971 -14.720 -20.035 1.00 25.46 16 GLY B C 1
ATOM 1426 O O . GLY B 2 19 ? -11.422 -15.245 -21.056 1.00 24.03 16 GLY B O 1
ATOM 1427 N N . GLU B 2 20 ? -11.104 -15.253 -18.823 1.00 21.55 17 GLU B N 1
ATOM 1428 C CA . GLU B 2 20 ? -11.774 -16.536 -18.620 1.00 19.81 17 GLU B CA 1
ATOM 1429 C C . GLU B 2 20 ? -13.239 -16.344 -18.264 1.00 22.89 17 GLU B C 1
ATOM 1430 O O . GLU B 2 20 ? -13.595 -16.103 -17.100 1.00 33.49 17 GLU B O 1
ATOM 1436 N N . TYR B 2 21 ? -14.093 -16.434 -19.274 1.00 21.06 18 TYR B N 1
ATOM 1437 C CA . TYR B 2 21 ? -15.529 -16.298 -19.075 1.00 21.07 18 TYR B CA 1
ATOM 1438 C C . TYR B 2 21 ? -16.278 -16.854 -20.256 1.00 21.56 18 TYR B C 1
ATOM 1439 O O . TYR B 2 21 ? -15.709 -17.043 -21.332 1.00 22.18 18 TYR B O 1
ATOM 1448 N N . VAL B 2 22 ? -17.573 -17.057 -20.067 1.00 24.34 19 VAL B N 1
ATOM 1449 C CA . VAL B 2 22 ? -18.462 -17.389 -21.166 1.00 25.81 19 VAL B CA 1
ATOM 1450 C C . VAL B 2 22 ? -19.451 -16.242 -21.342 1.00 26.86 19 VAL B C 1
ATOM 1451 O O . VAL B 2 22 ? -19.979 -15.711 -20.363 1.00 23.66 19 VAL B O 1
ATOM 1455 N N . VAL B 2 23 ? -19.700 -15.856 -22.586 1.00 24.21 20 VAL B N 1
ATOM 1456 C CA . VAL B 2 23 ? -20.606 -14.754 -22.864 1.00 23.87 20 VAL B CA 1
ATOM 1457 C C . VAL B 2 23 ? -22.020 -15.305 -23.052 1.00 26.08 20 VAL B C 1
ATOM 1458 O O . VAL B 2 23 ? -22.206 -16.335 -23.697 1.00 34.31 20 VAL B O 1
ATOM 1462 N N . GLY B 2 24 ? -23.010 -14.647 -22.457 1.00 25.86 21 GLY B N 1
ATOM 1463 C CA . GLY B 2 24 ? -24.404 -15.034 -22.624 1.00 28.06 21 GLY B CA 1
ATOM 1464 C C . GLY B 2 24 ? -25.213 -14.013 -23.406 1.00 32.00 21 GLY B C 1
ATOM 1465 O O . GLY B 2 24 ? -24.711 -13.405 -24.363 1.00 29.79 21 GLY B O 1
ATOM 1466 N N . ASN B 2 25 ? -26.463 -13.809 -22.987 1.00 29.62 22 ASN B N 1
ATOM 1467 C CA . ASN B 2 25 ? -27.338 -12.795 -23.586 1.00 30.32 22 ASN B CA 1
ATOM 1468 C C . ASN B 2 25 ? -26.873 -11.421 -23.136 1.00 27.87 22 ASN B C 1
ATOM 1469 O O . ASN B 2 25 ? -26.949 -11.093 -21.962 1.00 26.64 22 ASN B O 1
ATOM 1474 N N . PRO B 2 26 ? -26.393 -10.605 -24.086 1.00 27.29 23 PRO B N 1
ATOM 1475 C CA . PRO B 2 26 ? -25.806 -9.305 -23.742 1.00 25.05 23 PRO B CA 1
ATOM 1476 C C . PRO B 2 26 ? -26.803 -8.334 -23.134 1.00 25.68 23 PRO B C 1
ATOM 1477 O O . PRO B 2 26 ? -26.391 -7.349 -22.519 1.00 23.36 23 PRO B O 1
ATOM 1481 N N . GLU B 2 27 ? -28.092 -8.632 -23.268 1.00 27.39 24 GLU B N 1
ATOM 1482 C CA . GLU B 2 27 ? -29.140 -7.777 -22.723 1.00 27.92 24 GLU B CA 1
ATOM 1483 C C . GLU B 2 27 ? -29.556 -8.190 -21.304 1.00 27.62 24 GLU B C 1
ATOM 1484 O O . GLU B 2 27 ? -30.330 -7.497 -20.637 1.00 27.83 24 GLU B O 1
ATOM 1490 N N . SER B 2 28 ? -29.005 -9.295 -20.823 1.00 27.17 25 SER B N 1
ATOM 1491 C CA . SER B 2 28 ? -29.288 -9.733 -19.454 1.00 26.81 25 SER B CA 1
ATOM 1492 C C . SER B 2 28 ? -28.771 -8.760 -18.392 1.00 28.49 25 SER B C 1
ATOM 1493 O O . SER B 2 28 ? -27.728 -8.107 -18.562 1.00 22.67 25 SER B O 1
ATOM 1496 N N . CYS B 2 29 ? -29.512 -8.650 -17.295 1.00 24.69 26 CYS B N 1
ATOM 1497 C CA . CYS B 2 29 ? -29.108 -7.748 -16.230 1.00 22.77 26 CYS B CA 1
ATOM 1498 C C . CYS B 2 29 ? -28.206 -8.412 -15.175 1.00 21.26 26 CYS B C 1
ATOM 1499 O O . CYS B 2 29 ? -27.852 -7.764 -14.199 1.00 19.80 26 CYS B O 1
ATOM 1502 N N . VAL B 2 30 ? -27.817 -9.671 -15.380 1.00 21.75 27 VAL B N 1
ATOM 1503 C CA . VAL B 2 30 ? -27.064 -10.404 -14.348 1.00 20.73 27 VAL B CA 1
ATOM 1504 C C . VAL B 2 30 ? -25.696 -10.860 -14.815 1.00 19.76 27 VAL B C 1
ATOM 1505 O O . VAL B 2 30 ? -25.593 -11.531 -15.835 1.00 21.97 27 VAL B O 1
ATOM 1509 N N . GLY B 2 31 ? -24.658 -10.512 -14.059 1.00 17.93 28 GLY B N 1
ATOM 1510 C CA . GLY B 2 31 ? -23.340 -11.062 -14.280 1.00 17.19 28 GLY B CA 1
ATOM 1511 C C . GLY B 2 31 ? -23.003 -11.965 -13.104 1.00 18.01 28 GLY B C 1
ATOM 1512 O O . GLY B 2 31 ? -23.395 -11.679 -11.961 1.00 16.69 28 GLY B O 1
ATOM 1513 N N . VAL B 2 32 ? -22.274 -13.045 -13.367 1.00 17.60 29 VAL B N 1
ATOM 1514 C CA . VAL B 2 32 ? -21.930 -14.004 -12.310 1.00 17.81 29 VAL B CA 1
ATOM 1515 C C . VAL B 2 32 ? -20.432 -14.226 -12.221 1.00 16.92 29 VAL B C 1
ATOM 1516 O O . VAL B 2 32 ? -19.799 -14.558 -13.214 1.00 17.82 29 VAL B O 1
ATOM 1520 N N . VAL B 2 33 ? -19.876 -14.031 -11.031 1.00 15.93 30 VAL B N 1
ATOM 1521 C CA . VAL B 2 33 ? -18.460 -14.256 -10.777 1.00 15.32 30 VAL B CA 1
ATOM 1522 C C . VAL B 2 33 ? -18.304 -15.497 -9.918 1.00 19.65 30 VAL B C 1
ATOM 1523 O O . VAL B 2 33 ? -18.865 -15.562 -8.814 1.00 18.63 30 VAL B O 1
ATOM 1527 N N . THR B 2 34 ? -17.557 -16.491 -10.406 1.00 17.31 31 THR B N 1
ATOM 1528 C CA . THR B 2 34 ? -17.500 -17.781 -9.705 1.00 18.68 31 THR B CA 1
ATOM 1529 C C . THR B 2 34 ? -16.206 -17.965 -8.907 1.00 18.31 31 THR B C 1
ATOM 1530 O O . THR B 2 34 ? -15.878 -19.086 -8.502 1.00 19.62 31 THR B O 1
ATOM 1534 N N . LEU B 2 35 ? -15.462 -16.868 -8.725 1.00 19.22 32 LEU B N 1
ATOM 1535 C CA . LEU B 2 35 ? -14.284 -16.833 -7.843 1.00 16.39 32 LEU B CA 1
ATOM 1536 C C . LEU B 2 35 ? -13.320 -18.004 -8.088 1.00 18.97 32 LEU B C 1
ATOM 1537 O O . LEU B 2 35 ? -12.762 -18.139 -9.189 1.00 19.33 32 LEU B O 1
ATOM 1542 N N . GLY B 2 36 ? -13.138 -18.859 -7.077 1.00 18.83 33 GLY B N 1
ATOM 1543 C CA . GLY B 2 36 ? -12.225 -19.978 -7.209 1.00 20.43 33 GLY B CA 1
ATOM 1544 C C . GLY B 2 36 ? -12.807 -21.257 -7.791 1.00 25.40 33 GLY B C 1
ATOM 1545 O O . GLY B 2 36 ? -12.110 -22.279 -7.839 1.00 32.20 33 GLY B O 1
ATOM 1546 N N . SER B 2 37 ? -14.080 -21.235 -8.195 1.00 26.24 34 SER B N 1
ATOM 1547 C CA . SER B 2 37 ? -14.723 -22.412 -8.813 1.00 26.93 34 SER B CA 1
ATOM 1548 C C . SER B 2 37 ? -14.664 -22.393 -10.346 1.00 29.29 34 SER B C 1
ATOM 1549 O O . SER B 2 37 ? -14.715 -21.322 -10.961 1.00 30.00 34 SER B O 1
ATOM 1552 N N . HIS B 2 38 ? -14.599 -23.575 -10.959 1.00 30.87 35 HIS B N 1
ATOM 1553 C CA . HIS B 2 38 ? -14.655 -23.713 -12.425 1.00 36.54 35 HIS B CA 1
ATOM 1554 C C . HIS B 2 38 ? -15.824 -24.558 -12.925 1.00 34.46 35 HIS B C 1
ATOM 1555 O O . HIS B 2 38 ? -16.265 -25.469 -12.237 1.00 34.85 35 HIS B O 1
ATOM 1562 N N . GLY B 2 39 ? -16.328 -24.249 -14.118 1.00 31.88 36 GLY B N 1
ATOM 1563 C CA . GLY B 2 39 ? -17.292 -25.119 -14.778 1.00 37.99 36 GLY B CA 1
ATOM 1564 C C . GLY B 2 39 ? -18.741 -24.773 -14.478 1.00 47.44 36 GLY B C 1
ATOM 1565 O O . GLY B 2 39 ? -19.660 -25.525 -14.814 1.00 44.66 36 GLY B O 1
ATOM 1566 N N . LEU B 2 40 ? -18.950 -23.646 -13.811 1.00 29.67 37 LEU B N 1
ATOM 1567 C CA . LEU B 2 40 ? -20.292 -23.232 -13.438 1.00 31.95 37 LEU B CA 1
ATOM 1568 C C . LEU B 2 40 ? -20.902 -22.334 -14.522 1.00 29.56 37 LEU B C 1
ATOM 1569 O O . LEU B 2 40 ? -22.093 -22.017 -14.492 1.00 34.72 37 LEU B O 1
ATOM 1574 N N . GLU B 2 41 ? -20.069 -21.915 -15.467 1.00 29.50 38 GLU B N 1
ATOM 1575 C CA . GLU B 2 41 ? -20.430 -20.880 -16.436 1.00 28.78 38 GLU B CA 1
ATOM 1576 C C . GLU B 2 41 ? -21.643 -21.206 -17.288 1.00 29.64 38 GLU B C 1
ATOM 1577 O O . GLU B 2 41 ? -22.567 -20.390 -17.403 1.00 34.13 38 GLU B O 1
ATOM 1583 N N . GLN B 2 42 ? -21.605 -22.367 -17.938 1.00 32.12 39 GLN B N 1
ATOM 1584 C CA . GLN B 2 42 ? -22.672 -22.775 -18.843 1.00 39.06 39 GLN B CA 1
ATOM 1585 C C . GLN B 2 42 ? -24.022 -22.777 -18.133 1.00 36.79 39 GLN B C 1
ATOM 1586 O O . GLN B 2 42 ? -25.037 -22.346 -18.698 1.00 37.39 39 GLN B O 1
ATOM 1592 N N . ALA B 2 43 ? -24.032 -23.291 -16.903 1.00 35.13 40 ALA B N 1
ATOM 1593 C CA . ALA B 2 43 ? -25.253 -23.366 -16.127 1.00 35.80 40 ALA B CA 1
ATOM 1594 C C . ALA B 2 43 ? -25.786 -21.967 -15.857 1.00 40.73 40 ALA B C 1
ATOM 1595 O O . ALA B 2 43 ? -27.003 -21.750 -15.844 1.00 34.98 40 ALA B O 1
ATOM 1597 N N . CYS B 2 44 ? -24.872 -21.015 -15.659 1.00 31.30 41 CYS B N 1
ATOM 1598 C CA . CYS B 2 44 ? -25.262 -19.636 -15.415 1.00 29.52 41 CYS B CA 1
ATOM 1599 C C . CYS B 2 44 ? -25.790 -18.987 -16.692 1.00 30.10 41 CYS B C 1
ATOM 1600 O O . CYS B 2 44 ? -26.783 -18.261 -16.657 1.00 30.26 41 CYS B O 1
ATOM 1603 N N . ILE B 2 45 ? -25.123 -19.250 -17.815 1.00 30.54 42 ILE B N 1
ATOM 1604 C CA . ILE B 2 45 ? -25.555 -18.701 -19.095 1.00 31.26 42 ILE B CA 1
ATOM 1605 C C . ILE B 2 45 ? -26.918 -19.264 -19.515 1.00 34.11 42 ILE B C 1
ATOM 1606 O O . ILE B 2 45 ? -27.818 -18.525 -19.923 1.00 34.63 42 ILE B O 1
ATOM 1611 N N . ASP B 2 46 ? -27.060 -20.580 -19.410 1.00 36.15 43 ASP B N 1
ATOM 1612 C CA . ASP B 2 46 ? -28.331 -21.252 -19.697 1.00 39.16 43 ASP B CA 1
ATOM 1613 C C . ASP B 2 46 ? -29.441 -20.740 -18.775 1.00 39.12 43 ASP B C 1
ATOM 1614 O O . ASP B 2 46 ? -30.615 -20.702 -19.154 1.00 42.13 43 ASP B O 1
ATOM 1619 N N . ALA B 2 47 ? -29.055 -20.346 -17.562 1.00 36.92 44 ALA B N 1
ATOM 1620 C CA . ALA B 2 47 ? -29.992 -19.765 -16.604 1.00 36.61 44 ALA B CA 1
ATOM 1621 C C . ALA B 2 47 ? -30.413 -18.347 -16.984 1.00 35.60 44 ALA B C 1
ATOM 1622 O O . ALA B 2 47 ? -31.406 -17.830 -16.464 1.00 36.02 44 ALA B O 1
ATOM 1624 N N . GLY B 2 48 ? -29.642 -17.707 -17.862 1.00 34.35 45 GLY B N 1
ATOM 1625 C CA . GLY B 2 48 ? -29.988 -16.379 -18.334 1.00 33.60 45 GLY B CA 1
ATOM 1626 C C . GLY B 2 48 ? -28.990 -15.264 -18.039 1.00 30.56 45 GLY B C 1
ATOM 1627 O O . GLY B 2 48 ? -29.295 -14.103 -18.306 1.00 30.71 45 GLY B O 1
ATOM 1628 N N . ALA B 2 49 ? -27.818 -15.595 -17.499 1.00 28.89 46 ALA B N 1
ATOM 1629 C CA . ALA B 2 49 ? -26.793 -14.580 -17.178 1.00 26.18 46 ALA B CA 1
ATOM 1630 C C . ALA B 2 49 ? -26.200 -13.941 -18.424 1.00 25.66 46 ALA B C 1
ATOM 1631 O O . ALA B 2 49 ? -26.144 -14.585 -19.474 1.00 27.10 46 ALA B O 1
ATOM 1633 N N . ALA B 2 50 ? -25.760 -12.687 -18.313 1.00 23.74 47 ALA B N 1
ATOM 1634 C CA . ALA B 2 50 ? -25.067 -11.996 -19.421 1.00 23.04 47 ALA B CA 1
ATOM 1635 C C . ALA B 2 50 ? -23.642 -12.501 -19.666 1.00 22.09 47 ALA B C 1
ATOM 1636 O O . ALA B 2 50 ? -23.137 -12.513 -20.797 1.00 22.37 47 ALA B O 1
ATOM 1638 N N . ILE B 2 51 ? -22.987 -12.879 -18.578 1.00 21.03 48 ILE B N 1
ATOM 1639 C CA . ILE B 2 51 ? -21.597 -13.273 -18.599 1.00 20.12 48 ILE B CA 1
ATOM 1640 C C . ILE B 2 51 ? -21.352 -13.975 -17.276 1.00 19.84 48 ILE B C 1
ATOM 1641 O O . ILE B 2 51 ? -21.985 -13.645 -16.257 1.00 20.60 48 ILE B O 1
ATOM 1646 N N . ALA B 2 52 ? -20.451 -14.950 -17.304 1.00 20.21 49 ALA B N 1
ATOM 1647 C CA . ALA B 2 52 ? -20.147 -15.764 -16.140 1.00 20.28 49 ALA B CA 1
ATOM 1648 C C . ALA B 2 52 ? -18.709 -16.261 -16.250 1.00 23.26 49 ALA B C 1
ATOM 1649 O O . ALA B 2 52 ? -18.253 -16.649 -17.341 1.00 20.75 49 ALA B O 1
ATOM 1651 N N . GLY B 2 53 ? -17.989 -16.223 -15.132 1.00 21.79 50 GLY B N 1
ATOM 1652 C CA . GLY B 2 53 ? -16.607 -16.661 -15.121 1.00 18.82 50 GLY B CA 1
ATOM 1653 C C . GLY B 2 53 ? -15.953 -16.555 -13.762 1.00 17.88 50 GLY B C 1
ATOM 1654 O O . GLY B 2 53 ? -16.437 -15.836 -12.883 1.00 16.88 50 GLY B O 1
ATOM 1655 N N . PRO B 2 54 ? -14.816 -17.246 -13.600 1.00 27.54 51 PRO B N 1
ATOM 1656 C CA . PRO B 2 54 ? -13.989 -17.266 -12.386 1.00 19.04 51 PRO B CA 1
ATOM 1657 C C . PRO B 2 54 ? -13.278 -15.935 -12.143 1.00 16.59 51 PRO B C 1
ATOM 1658 O O . PRO B 2 54 ? -13.271 -15.076 -13.028 1.00 15.23 51 PRO B O 1
ATOM 1662 N N . CYS B 2 55 ? -12.736 -15.753 -10.938 1.00 17.79 52 CYS B N 1
ATOM 1663 C CA . CYS B 2 55 ? -11.933 -14.574 -10.615 1.00 17.84 52 CYS B CA 1
ATOM 1664 C C . CYS B 2 55 ? -10.947 -14.925 -9.504 1.00 26.38 52 CYS B C 1
ATOM 1665 O O . CYS B 2 55 ? -11.374 -15.176 -8.379 1.00 18.91 52 CYS B O 1
ATOM 1668 N N . HIS B 2 56 ? -9.648 -14.987 -9.811 1.00 14.71 53 HIS B N 1
ATOM 1669 C CA . HIS B 2 56 ? -8.665 -15.443 -8.823 1.00 15.44 53 HIS B CA 1
ATOM 1670 C C . HIS B 2 56 ? -8.057 -14.316 -7.969 1.00 21.09 53 HIS B C 1
ATOM 1671 O O . HIS B 2 56 ? -8.053 -14.401 -6.737 1.00 21.12 53 HIS B O 1
ATOM 1678 N N . THR B 2 57 ? -7.575 -13.250 -8.608 1.00 16.82 54 THR B N 1
ATOM 1679 C CA . THR B 2 57 ? -6.829 -12.217 -7.888 1.00 17.18 54 THR B CA 1
ATOM 1680 C C . THR B 2 57 ? -7.712 -11.019 -7.535 1.00 22.98 54 THR B C 1
ATOM 1681 O O . THR B 2 57 ? -8.687 -10.684 -8.244 1.00 18.71 54 THR B O 1
ATOM 1685 N N . GLU B 2 58 ? -7.375 -10.387 -6.412 1.00 16.57 55 GLU B N 1
ATOM 1686 C CA . GLU B 2 58 ? -8.207 -9.339 -5.831 1.00 16.92 55 GLU B CA 1
ATOM 1687 C C . GLU B 2 58 ? -7.750 -7.968 -6.320 1.00 25.40 55 GLU B C 1
ATOM 1688 O O . GLU B 2 58 ? -8.136 -6.928 -5.778 1.00 24.92 55 GLU B O 1
ATOM 1694 N N . ASN B 2 59 ? -6.906 -7.981 -7.346 1.00 15.78 56 ASN B N 1
ATOM 1695 C CA . ASN B 2 59 ? -6.474 -6.752 -7.984 1.00 12.98 56 ASN B CA 1
ATOM 1696 C C . ASN B 2 59 ? -6.755 -6.846 -9.486 1.00 20.88 56 ASN B C 1
ATOM 1697 O O . ASN B 2 59 ? -7.762 -6.325 -9.921 1.00 18.25 56 ASN B O 1
ATOM 1702 N N . LEU B 2 60 ? -5.902 -7.502 -10.269 1.00 21.17 57 LEU B N 1
ATOM 1703 C CA . LEU B 2 60 ? -6.145 -7.604 -11.721 1.00 18.12 57 LEU B CA 1
ATOM 1704 C C . LEU B 2 60 ? -7.483 -8.284 -12.044 1.00 18.17 57 LEU B C 1
ATOM 1705 O O . LEU B 2 60 ? -8.214 -7.854 -12.946 1.00 15.87 57 LEU B O 1
ATOM 1710 N N . GLY B 2 61 ? -7.791 -9.359 -11.325 1.00 15.43 58 GLY B N 1
ATOM 1711 C CA . GLY B 2 61 ? -8.996 -10.129 -11.588 1.00 20.00 58 GLY B CA 1
ATOM 1712 C C . GLY B 2 61 ? -10.250 -9.288 -11.435 1.00 19.03 58 GLY B C 1
ATOM 1713 O O . GLY B 2 61 ? -11.133 -9.299 -12.306 1.00 11.22 58 GLY B O 1
ATOM 1714 N N . ILE B 2 62 ? -10.330 -8.566 -10.316 1.00 13.72 59 ILE B N 1
ATOM 1715 C CA . ILE B 2 62 ? -11.457 -7.681 -10.037 1.00 13.23 59 ILE B CA 1
ATOM 1716 C C . ILE B 2 62 ? -11.560 -6.585 -11.097 1.00 10.85 59 ILE B C 1
ATOM 1717 O O . ILE B 2 62 ? -12.659 -6.272 -11.584 1.00 10.20 59 ILE B O 1
ATOM 1722 N N . GLU B 2 63 ? -10.412 -6.028 -11.480 1.00 11.93 60 GLU B N 1
ATOM 1723 C CA . GLU B 2 63 ? -10.367 -4.994 -12.515 1.00 13.14 60 GLU B CA 1
ATOM 1724 C C . GLU B 2 63 ? -10.978 -5.518 -13.829 1.00 9.51 60 GLU B C 1
ATOM 1725 O O . GLU B 2 63 ? -11.729 -4.803 -14.487 1.00 10.12 60 GLU B O 1
ATOM 1731 N N . LYS B 2 64 ? -10.638 -6.738 -14.234 1.00 7.99 61 LYS B N 1
ATOM 1732 C CA . LYS B 2 64 ? -11.195 -7.266 -15.491 1.00 11.89 61 LYS B CA 1
ATOM 1733 C C . LYS B 2 64 ? -12.701 -7.471 -15.431 1.00 11.43 61 LYS B C 1
ATOM 1734 O O . LYS B 2 64 ? -13.389 -7.359 -16.434 1.00 10.89 61 LYS B O 1
ATOM 1740 N N . VAL B 2 65 ? -13.222 -7.824 -14.261 1.00 8.95 62 VAL B N 1
ATOM 1741 C CA . VAL B 2 65 ? -14.663 -7.983 -14.159 1.00 9.40 62 VAL B CA 1
ATOM 1742 C C . VAL B 2 65 ? -15.300 -6.605 -14.201 1.00 10.02 62 VAL B C 1
ATOM 1743 O O . VAL B 2 65 ? -16.258 -6.386 -14.948 1.00 9.73 62 VAL B O 1
ATOM 1747 N N . VAL B 2 66 ? -14.777 -5.671 -13.405 1.00 12.54 63 VAL B N 1
ATOM 1748 C CA . VAL B 2 66 ? -15.327 -4.311 -13.401 1.00 11.10 63 VAL B CA 1
ATOM 1749 C C . VAL B 2 66 ? -15.373 -3.695 -14.815 1.00 8.66 63 VAL B C 1
ATOM 1750 O O . VAL B 2 66 ? -16.404 -3.142 -15.233 1.00 10.43 63 VAL B O 1
ATOM 1754 N N . ALA B 2 67 ? -14.271 -3.810 -15.544 1.00 8.70 64 ALA B N 1
ATOM 1755 C CA . ALA B 2 67 ? -14.162 -3.250 -16.889 1.00 11.98 64 ALA B CA 1
ATOM 1756 C C . ALA B 2 67 ? -15.196 -3.876 -17.827 1.00 12.56 64 ALA B C 1
ATOM 1757 O O . ALA B 2 67 ? -15.838 -3.179 -18.612 1.00 11.29 64 ALA B O 1
ATOM 1759 N N . ASN B 2 68 ? -15.392 -5.184 -17.728 1.00 13.63 65 ASN B N 1
ATOM 1760 C CA . ASN B 2 68 ? -16.352 -5.815 -18.627 1.00 15.60 65 ASN B CA 1
ATOM 1761 C C . ASN B 2 68 ? -17.806 -5.630 -18.187 1.00 16.17 65 ASN B C 1
ATOM 1762 O O . ASN B 2 68 ? -18.715 -5.865 -18.972 1.00 15.00 65 ASN B O 1
ATOM 1767 N N . TYR B 2 69 ? -18.054 -5.244 -16.933 1.00 10.29 66 TYR B N 1
ATOM 1768 C CA . TYR B 2 69 ? -19.436 -4.964 -16.539 1.00 10.93 66 TYR B CA 1
ATOM 1769 C C . TYR B 2 69 ? -19.852 -3.536 -16.900 1.00 10.78 66 TYR B C 1
ATOM 1770 O O . TYR B 2 69 ? -20.983 -3.324 -17.329 1.00 12.03 66 TYR B O 1
ATOM 1779 N N . ILE B 2 70 ? -18.983 -2.548 -16.706 1.00 11.17 67 ILE B N 1
ATOM 1780 C CA . ILE B 2 70 ? -19.439 -1.155 -16.893 1.00 12.38 67 ILE B CA 1
ATOM 1781 C C . ILE B 2 70 ? -19.490 -0.753 -18.363 1.00 14.81 67 ILE B C 1
ATOM 1782 O O . ILE B 2 70 ? -20.104 0.259 -18.725 1.00 15.49 67 ILE B O 1
ATOM 1787 N N . SER B 2 71 ? -18.880 -1.561 -19.216 1.00 10.41 68 SER B N 1
ATOM 1788 C CA . SER B 2 71 ? -19.063 -1.400 -20.667 1.00 11.61 68 SER B CA 1
ATOM 1789 C C . SER B 2 71 ? -20.393 -1.982 -21.193 1.00 14.49 68 SER B C 1
ATOM 1790 O O . SER B 2 71 ? -20.668 -1.889 -22.390 1.00 15.35 68 SER B O 1
ATOM 1793 N N . ASN B 2 72 ? -21.193 -2.594 -20.323 1.00 13.93 69 ASN B N 1
ATOM 1794 C CA . ASN B 2 72 ? -22.520 -3.117 -20.697 1.00 15.07 69 ASN B CA 1
ATOM 1795 C C . ASN B 2 72 ? -23.607 -2.532 -19.792 1.00 20.84 69 ASN B C 1
ATOM 1796 O O . ASN B 2 72 ? -23.896 -3.059 -18.694 1.00 15.35 69 ASN B O 1
ATOM 1801 N N . PRO B 2 73 ? -24.231 -1.440 -20.253 1.00 20.68 70 PRO B N 1
ATOM 1802 C CA . PRO B 2 73 ? -25.222 -0.733 -19.432 1.00 19.22 70 PRO B CA 1
ATOM 1803 C C . PRO B 2 73 ? -26.357 -1.608 -18.922 1.00 20.48 70 PRO B C 1
ATOM 1804 O O . PRO B 2 73 ? -26.999 -1.229 -17.963 1.00 18.22 70 PRO B O 1
ATOM 1808 N N . ASN B 2 74 ? -26.596 -2.755 -19.543 1.00 21.02 71 ASN B N 1
ATOM 1809 C CA . ASN B 2 74 ? -27.706 -3.593 -19.128 1.00 20.66 71 ASN B CA 1
ATOM 1810 C C . ASN B 2 74 ? -27.445 -4.288 -17.799 1.00 24.20 71 ASN B C 1
ATOM 1811 O O . ASN B 2 74 ? -28.382 -4.588 -17.068 1.00 21.29 71 ASN B O 1
ATOM 1816 N N . ILE B 2 75 ? -26.182 -4.542 -17.474 1.00 18.09 72 ILE B N 1
ATOM 1817 C CA . ILE B 2 75 ? -25.879 -5.375 -16.298 1.00 17.24 72 ILE B CA 1
ATOM 1818 C C . ILE B 2 75 ? -26.063 -4.566 -15.008 1.00 16.40 72 ILE B C 1
ATOM 1819 O O . ILE B 2 75 ? -25.381 -3.561 -14.788 1.00 16.62 72 ILE B O 1
ATOM 1824 N N . ARG B 2 76 ? -27.007 -4.998 -14.168 1.00 17.29 73 ARG B N 1
ATOM 1825 C CA . ARG B 2 76 ? -27.361 -4.279 -12.947 1.00 16.84 73 ARG B CA 1
ATOM 1826 C C . ARG B 2 76 ? -27.133 -5.101 -11.674 1.00 16.29 73 ARG B C 1
ATOM 1827 O O . ARG B 2 76 ? -27.165 -4.554 -10.581 1.00 17.81 73 ARG B O 1
ATOM 1835 N N . PHE B 2 77 ? -26.911 -6.405 -11.820 1.00 16.68 74 PHE B N 1
ATOM 1836 C CA . PHE B 2 77 ? -26.649 -7.290 -10.675 1.00 16.35 74 PHE B CA 1
ATOM 1837 C C . PHE B 2 77 ? -25.336 -8.049 -10.845 1.00 15.44 74 PHE B C 1
ATOM 1838 O O . PHE B 2 77 ? -24.943 -8.379 -11.969 1.00 15.70 74 PHE B O 1
ATOM 1846 N N . MET B 2 78 ? -24.653 -8.302 -9.730 1.00 16.44 75 MET B N 1
ATOM 1847 C CA . MET B 2 78 ? -23.499 -9.195 -9.719 1.00 14.03 75 MET B CA 1
ATOM 1848 C C . MET B 2 78 ? -23.740 -10.285 -8.680 1.00 15.56 75 MET B C 1
ATOM 1849 O O . MET B 2 78 ? -24.055 -9.977 -7.521 1.00 18.08 75 MET B O 1
ATOM 1854 N N . ILE B 2 79 ? -23.632 -11.546 -9.094 1.00 15.69 76 ILE B N 1
ATOM 1855 C CA . ILE B 2 79 ? -23.671 -12.663 -8.146 1.00 16.37 76 ILE B CA 1
ATOM 1856 C C . ILE B 2 79 ? -22.255 -13.128 -7.883 1.00 15.64 76 ILE B C 1
ATOM 1857 O O . ILE B 2 79 ? -21.528 -13.447 -8.833 1.00 15.71 76 ILE B O 1
ATOM 1862 N N . LEU B 2 80 ? -21.855 -13.120 -6.607 1.00 15.04 77 LEU B N 1
ATOM 1863 C CA . LEU B 2 80 ? -20.586 -13.696 -6.166 1.00 18.28 77 LEU B CA 1
ATOM 1864 C C . LEU B 2 80 ? -20.816 -15.109 -5.624 1.00 17.30 77 LEU B C 1
ATOM 1865 O O . LEU B 2 80 ? -21.534 -15.296 -4.638 1.00 16.57 77 LEU B O 1
ATOM 1870 N N . CYS B 2 81 ? -20.238 -16.103 -6.288 1.00 17.06 78 CYS B N 1
ATOM 1871 C CA . CYS B 2 81 ? -20.421 -17.493 -5.857 1.00 18.66 78 CYS B CA 1
ATOM 1872 C C . CYS B 2 81 ? -19.133 -18.277 -6.077 1.00 19.08 78 CYS B C 1
ATOM 1873 O O . CYS B 2 81 ? -18.152 -17.717 -6.567 1.00 18.11 78 CYS B O 1
ATOM 1876 N N . GLY B 2 82 ? -19.129 -19.561 -5.722 1.00 26.13 79 GLY B N 1
ATOM 1877 C CA . GLY B 2 82 ? -17.939 -20.380 -5.882 1.00 21.41 79 GLY B CA 1
ATOM 1878 C C . GLY B 2 82 ? -17.051 -20.320 -4.657 1.00 25.40 79 GLY B C 1
ATOM 1879 O O . GLY B 2 82 ? -17.326 -19.554 -3.728 1.00 19.95 79 GLY B O 1
ATOM 1880 N N . SER B 2 83 ? -15.981 -21.109 -4.649 1.00 26.65 80 SER B N 1
ATOM 1881 C CA . SER B 2 83 ? -15.090 -21.189 -3.493 1.00 29.57 80 SER B CA 1
ATOM 1882 C C . SER B 2 83 ? -14.322 -19.889 -3.293 1.00 25.65 80 SER B C 1
ATOM 1883 O O . SER B 2 83 ? -13.768 -19.348 -4.251 1.00 22.95 80 SER B O 1
ATOM 1886 N N . GLU B 2 84 ? -14.264 -19.393 -2.056 1.00 21.49 81 GLU B N 1
ATOM 1887 C CA . GLU B 2 84 ? -13.405 -18.239 -1.766 1.00 22.15 81 GLU B CA 1
ATOM 1888 C C . GLU B 2 84 ? -11.934 -18.570 -2.066 1.00 20.72 81 GLU B C 1
ATOM 1889 O O . GLU B 2 84 ? -11.505 -19.728 -1.955 1.00 20.81 81 GLU B O 1
ATOM 1895 N N . VAL B 2 85 ? -11.173 -17.560 -2.489 1.00 22.33 82 VAL B N 1
ATOM 1896 C CA . VAL B 2 85 ? -9.746 -17.727 -2.797 1.00 29.18 82 VAL B CA 1
ATOM 1897 C C . VAL B 2 85 ? -8.843 -17.407 -1.595 1.00 31.93 82 VAL B C 1
ATOM 1898 O O . VAL B 2 85 ? -8.884 -16.301 -1.051 1.00 25.73 82 VAL B O 1
ATOM 1902 N N . GLN B 2 86 ? -8.048 -18.383 -1.158 1.00 28.23 83 GLN B N 1
ATOM 1903 C CA . GLN B 2 86 ? -7.198 -18.192 0.021 1.00 33.00 83 GLN B CA 1
ATOM 1904 C C . GLN B 2 86 ? -6.114 -17.126 -0.170 1.00 29.08 83 GLN B C 1
ATOM 1905 O O . GLN B 2 86 ? -5.463 -17.059 -1.221 1.00 29.85 83 GLN B O 1
ATOM 1911 N N . GLY B 2 87 ? -5.962 -16.271 0.842 1.00 24.26 84 GLY B N 1
ATOM 1912 C CA . GLY B 2 87 ? -4.940 -15.232 0.844 1.00 28.89 84 GLY B CA 1
ATOM 1913 C C . GLY B 2 87 ? -5.376 -13.982 0.106 1.00 24.51 84 GLY B C 1
ATOM 1914 O O . GLY B 2 87 ? -5.350 -12.868 0.650 1.00 25.54 84 GLY B O 1
ATOM 1915 N N . HIS B 2 88 ? -5.793 -14.187 -1.143 1.00 20.60 85 HIS B N 1
ATOM 1916 C CA . HIS B 2 88 ? -6.375 -13.135 -1.957 1.00 24.62 85 HIS B CA 1
ATOM 1917 C C . HIS B 2 88 ? -7.715 -12.692 -1.367 1.00 26.86 85 HIS B C 1
ATOM 1918 O O . HIS B 2 88 ? -8.014 -11.488 -1.339 1.00 24.41 85 HIS B O 1
ATOM 1925 N N . ILE B 2 89 ? -8.505 -13.668 -0.897 1.00 18.60 86 ILE B N 1
ATOM 1926 C CA . ILE B 2 89 ? -9.862 -13.453 -0.352 1.00 17.00 86 ILE B CA 1
ATOM 1927 C C . ILE B 2 89 ? -10.678 -12.574 -1.305 1.00 14.57 86 ILE B C 1
ATOM 1928 O O . ILE B 2 89 ? -11.298 -11.579 -0.928 1.00 13.62 86 ILE B O 1
ATOM 1933 N N . THR B 2 90 ? -10.682 -13.001 -2.557 1.00 14.45 87 THR B N 1
ATOM 1934 C CA . THR B 2 90 ? -11.181 -12.194 -3.668 1.00 14.41 87 THR B CA 1
ATOM 1935 C C . THR B 2 90 ? -12.662 -11.873 -3.574 1.00 13.42 87 THR B C 1
ATOM 1936 O O . THR B 2 90 ? -13.068 -10.745 -3.866 1.00 13.97 87 THR B O 1
ATOM 1940 N N . GLY B 2 91 ? -13.479 -12.843 -3.154 1.00 13.37 88 GLY B N 1
ATOM 1941 C CA . GLY B 2 91 ? -14.901 -12.565 -3.001 1.00 17.85 88 GLY B CA 1
ATOM 1942 C C . GLY B 2 91 ? -15.237 -11.479 -1.983 1.00 11.46 88 GLY B C 1
ATOM 1943 O O . GLY B 2 91 ? -16.015 -10.562 -2.266 1.00 11.37 88 GLY B O 1
ATOM 1944 N N . GLN B 2 92 ? -14.666 -11.580 -0.789 1.00 12.70 89 GLN B N 1
ATOM 1945 C CA . GLN B 2 92 ? -14.885 -10.558 0.225 1.00 15.09 89 GLN B CA 1
ATOM 1946 C C . GLN B 2 92 ? -14.342 -9.205 -0.247 1.00 15.36 89 GLN B C 1
ATOM 1947 O O . GLN B 2 92 ? -14.960 -8.157 0.007 1.00 13.30 89 GLN B O 1
ATOM 1953 N N . CYS B 2 93 ? -13.197 -9.211 -0.927 1.00 11.88 90 CYS B N 1
ATOM 1954 C CA . CYS B 2 93 ? -12.649 -7.958 -1.450 1.00 15.74 90 CYS B CA 1
ATOM 1955 C C . CYS B 2 93 ? -13.571 -7.289 -2.453 1.00 15.79 90 CYS B C 1
ATOM 1956 O O . CYS B 2 93 ? -13.685 -6.065 -2.453 1.00 13.45 90 CYS B O 1
ATOM 1959 N N . PHE B 2 94 ? -14.197 -8.078 -3.320 1.00 13.43 91 PHE B N 1
ATOM 1960 C CA . PHE B 2 94 ? -15.112 -7.538 -4.331 1.00 10.68 91 PHE B CA 1
ATOM 1961 C C . PHE B 2 94 ? -16.373 -6.960 -3.683 1.00 12.42 91 PHE B C 1
ATOM 1962 O O . PHE B 2 94 ? -16.865 -5.889 -4.065 1.00 12.45 91 PHE B O 1
ATOM 1970 N N . LYS B 2 95 ? -16.892 -7.682 -2.691 1.00 12.82 92 LYS B N 1
ATOM 1971 C CA . LYS B 2 95 ? -18.041 -7.217 -1.937 1.00 10.05 92 LYS B CA 1
ATOM 1972 C C . LYS B 2 95 ? -17.689 -5.902 -1.249 1.00 15.39 92 LYS B C 1
ATOM 1973 O O . LYS B 2 95 ? -18.489 -4.962 -1.231 1.00 11.54 92 LYS B O 1
ATOM 1979 N N . ALA B 2 96 ? -16.480 -5.828 -0.705 1.00 13.19 93 ALA B N 1
ATOM 1980 C CA . ALA B 2 96 ? -16.047 -4.598 -0.027 1.00 11.15 93 ALA B CA 1
ATOM 1981 C C . ALA B 2 96 ? -15.902 -3.436 -1.011 1.00 20.34 93 ALA B C 1
ATOM 1982 O O . ALA B 2 96 ? -16.200 -2.282 -0.662 1.00 15.23 93 ALA B O 1
ATOM 1984 N N . LEU B 2 97 ? -15.410 -3.731 -2.216 1.00 11.59 94 LEU B N 1
ATOM 1985 C CA . LEU B 2 97 ? -15.313 -2.700 -3.250 1.00 11.15 94 LEU B CA 1
ATOM 1986 C C . LEU B 2 97 ? -16.688 -2.102 -3.540 1.00 11.12 94 LEU B C 1
ATOM 1987 O O . LEU B 2 97 ? -16.836 -0.885 -3.619 1.00 15.16 94 LEU B O 1
ATOM 1992 N N . TRP B 2 98 ? -17.690 -2.943 -3.752 1.00 10.62 95 TRP B N 1
ATOM 1993 C CA . TRP B 2 98 ? -19.016 -2.426 -4.073 1.00 10.91 95 TRP B CA 1
ATOM 1994 C C . TRP B 2 98 ? -19.622 -1.658 -2.886 1.00 15.27 95 TRP B C 1
ATOM 1995 O O . TRP B 2 98 ? -20.241 -0.589 -3.052 1.00 15.90 95 TRP B O 1
ATOM 2006 N N . GLU B 2 99 ? -19.451 -2.193 -1.683 1.00 14.88 96 GLU B N 1
ATOM 2007 C CA . GLU B 2 99 ? -20.015 -1.530 -0.508 1.00 17.14 96 GLU B CA 1
ATOM 2008 C C . GLU B 2 99 ? -19.289 -0.233 -0.141 1.00 18.82 96 GLU B C 1
ATOM 2009 O O . GLU B 2 99 ? -19.924 0.732 0.332 1.00 16.90 96 GLU B O 1
ATOM 2015 N N . ASN B 2 100 ? -17.972 -0.193 -0.333 1.00 16.36 97 ASN B N 1
ATOM 2016 C CA . ASN B 2 100 ? -17.197 0.928 0.237 1.00 18.27 97 ASN B CA 1
ATOM 2017 C C . ASN B 2 100 ? -16.371 1.774 -0.730 1.00 19.24 97 ASN B C 1
ATOM 2018 O O . ASN B 2 100 ? -16.004 2.909 -0.403 1.00 18.73 97 ASN B O 1
ATOM 2023 N N . GLY B 2 101 ? -16.048 1.238 -1.903 1.00 16.47 98 GLY B N 1
ATOM 2024 C CA . GLY B 2 101 ? -15.252 2.010 -2.847 1.00 20.13 98 GLY B CA 1
ATOM 2025 C C . GLY B 2 101 ? -13.759 1.952 -2.567 1.00 18.48 98 GLY B C 1
ATOM 2026 O O . GLY B 2 101 ? -13.293 1.079 -1.836 1.00 20.50 98 GLY B O 1
ATOM 2027 N N . ILE B 2 102 ? -13.005 2.871 -3.160 1.00 18.39 99 ILE B N 1
ATOM 2028 C CA . ILE B 2 102 ? -11.563 2.892 -2.983 1.00 17.78 99 ILE B CA 1
ATOM 2029 C C . ILE B 2 102 ? -11.030 4.200 -2.431 1.00 23.74 99 ILE B C 1
ATOM 2030 O O . ILE B 2 102 ? -11.677 5.251 -2.546 1.00 27.87 99 ILE B O 1
ATOM 2035 N N . GLY B 2 103 ? -9.829 4.140 -1.862 1.00 21.12 100 GLY B N 1
ATOM 2036 C CA . GLY B 2 103 ? -9.144 5.345 -1.436 1.00 26.87 100 GLY B CA 1
ATOM 2037 C C . GLY B 2 103 ? -8.480 6.016 -2.627 1.00 30.57 100 GLY B C 1
ATOM 2038 O O . GLY B 2 103 ? -8.526 5.488 -3.736 1.00 29.28 100 GLY B O 1
ATOM 2039 N N . ASP B 2 104 ? -7.830 7.154 -2.396 1.00 39.66 101 ASP B N 1
ATOM 2040 C CA . ASP B 2 104 ? -7.107 7.857 -3.461 1.00 42.10 101 ASP B CA 1
ATOM 2041 C C . ASP B 2 104 ? -5.968 7.019 -4.038 1.00 35.17 101 ASP B C 1
ATOM 2042 O O . ASP B 2 104 ? -5.597 7.185 -5.198 1.00 38.46 101 ASP B O 1
ATOM 2047 N N . ASP B 2 105 ? -5.418 6.124 -3.222 1.00 29.22 102 ASP B N 1
ATOM 2048 C CA . ASP B 2 105 ? -4.280 5.283 -3.612 1.00 38.02 102 ASP B CA 1
ATOM 2049 C C . ASP B 2 105 ? -4.692 4.019 -4.371 1.00 33.03 102 ASP B C 1
ATOM 2050 O O . ASP B 2 105 ? -3.839 3.212 -4.759 1.00 30.36 102 ASP B O 1
ATOM 2055 N N . GLY B 2 106 ? -5.997 3.826 -4.553 1.00 25.83 103 GLY B N 1
ATOM 2056 C CA . GLY B 2 106 ? -6.491 2.638 -5.229 1.00 22.83 103 GLY B CA 1
ATOM 2057 C C . GLY B 2 106 ? -6.794 1.509 -4.260 1.00 29.39 103 GLY B C 1
ATOM 2058 O O . GLY B 2 106 ? -7.172 0.399 -4.672 1.00 24.20 103 GLY B O 1
ATOM 2059 N N . GLY B 2 107 ? -6.610 1.782 -2.969 1.00 21.85 104 GLY B N 1
ATOM 2060 C CA . GLY B 2 107 ? -6.837 0.764 -1.963 1.00 20.74 104 GLY B CA 1
ATOM 2061 C C . GLY B 2 107 ? -8.317 0.521 -1.769 1.00 18.75 104 GLY B C 1
ATOM 2062 O O . GLY B 2 107 ? -9.092 1.466 -1.642 1.00 23.52 104 GLY B O 1
ATOM 2063 N N . ILE B 2 108 ? -8.706 -0.752 -1.730 1.00 20.88 105 ILE B N 1
ATOM 2064 C CA . ILE B 2 108 ? -10.103 -1.132 -1.542 1.00 15.64 105 ILE B CA 1
ATOM 2065 C C . ILE B 2 108 ? -10.475 -1.065 -0.061 1.00 18.10 105 ILE B C 1
ATOM 2066 O O . ILE B 2 108 ? -9.915 -1.778 0.775 1.00 16.38 105 ILE B O 1
ATOM 2071 N N . ILE B 2 109 ? -11.435 -0.209 0.249 1.00 15.93 106 ILE B N 1
ATOM 2072 C CA . ILE B 2 109 ? -11.836 0.030 1.636 1.00 17.13 106 ILE B CA 1
ATOM 2073 C C . ILE B 2 109 ? -12.664 -1.134 2.178 1.00 19.93 106 ILE B C 1
ATOM 2074 O O . ILE B 2 109 ? -13.597 -1.588 1.525 1.00 16.75 106 ILE B O 1
ATOM 2079 N N . GLY B 2 110 ? -12.287 -1.638 3.351 1.00 16.95 107 GLY B N 1
ATOM 2080 C CA . GLY B 2 110 ? -12.955 -2.766 3.981 1.00 15.79 107 GLY B CA 1
ATOM 2081 C C . GLY B 2 110 ? -12.519 -4.121 3.468 1.00 15.14 107 GLY B C 1
ATOM 2082 O O . GLY B 2 110 ? -12.993 -5.163 3.935 1.00 16.87 107 GLY B O 1
ATOM 2083 N N . ALA B 2 111 ? -11.567 -4.120 2.545 1.00 15.50 108 ALA B N 1
ATOM 2084 C CA . ALA B 2 111 ? -11.085 -5.376 1.958 1.00 17.28 108 ALA B CA 1
ATOM 2085 C C . ALA B 2 111 ? -10.130 -6.085 2.909 1.00 20.56 108 ALA B C 1
ATOM 2086 O O . ALA B 2 111 ? -9.218 -5.461 3.479 1.00 17.51 108 ALA B O 1
ATOM 2088 N N . LYS B 2 112 ? -10.324 -7.388 3.070 1.00 16.48 109 LYS B N 1
ATOM 2089 C CA . LYS B 2 112 ? -9.479 -8.163 3.969 1.00 20.26 109 LYS B CA 1
ATOM 2090 C C . LYS B 2 112 ? -8.348 -8.906 3.263 1.00 20.77 109 LYS B C 1
ATOM 2091 O O . LYS B 2 112 ? -7.506 -9.520 3.930 1.00 27.40 109 LYS B O 1
ATOM 2097 N N . GLY B 2 113 ? -8.335 -8.854 1.929 1.00 17.87 110 GLY B N 1
ATOM 2098 C CA . GLY B 2 113 ? -7.348 -9.572 1.130 1.00 24.94 110 GLY B CA 1
ATOM 2099 C C . GLY B 2 113 ? -5.918 -9.065 1.247 1.00 26.55 110 GLY B C 1
ATOM 2100 O O . GLY B 2 113 ? -5.657 -8.041 1.887 1.00 26.32 110 GLY B O 1
ATOM 2101 N N . ALA B 2 114 ? -4.992 -9.774 0.604 1.00 24.33 111 ALA B N 1
ATOM 2102 C CA . ALA B 2 114 ? -3.573 -9.482 0.731 1.00 26.57 111 ALA B CA 1
ATOM 2103 C C . ALA B 2 114 ? -3.160 -8.168 0.081 1.00 25.49 111 ALA B C 1
ATOM 2104 O O . ALA B 2 114 ? -2.481 -7.339 0.700 1.00 24.30 111 ALA B O 1
ATOM 2106 N N . ILE B 2 115 ? -3.539 -7.985 -1.175 1.00 21.67 112 ILE B N 1
ATOM 2107 C CA . ILE B 2 115 ? -3.096 -6.808 -1.921 1.00 22.25 112 ILE B CA 1
ATOM 2108 C C . ILE B 2 115 ? -4.297 -6.236 -2.674 1.00 34.47 112 ILE B C 1
ATOM 2109 O O . ILE B 2 115 ? -4.391 -6.339 -3.917 1.00 26.57 112 ILE B O 1
ATOM 2114 N N . PRO B 2 116 ? -5.227 -5.627 -1.916 1.00 23.62 113 PRO B N 1
ATOM 2115 C CA . PRO B 2 116 ? -6.479 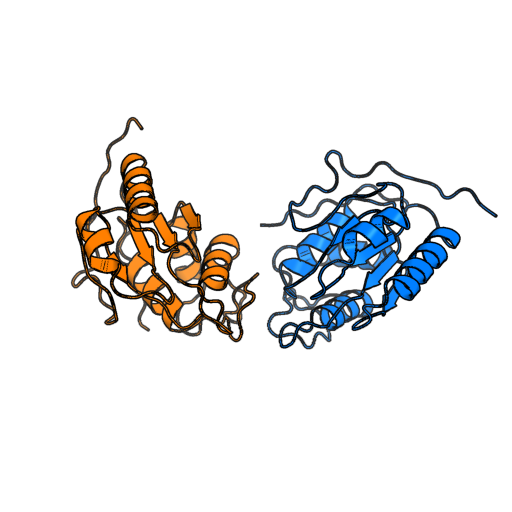-5.135 -2.489 1.00 23.71 113 PRO B CA 1
ATOM 2116 C C . PRO B 2 116 ? -6.314 -3.731 -3.062 1.00 24.19 113 PRO B C 1
ATOM 2117 O O . PRO B 2 116 ? -6.826 -2.767 -2.487 1.00 23.53 113 PRO B O 1
ATOM 2121 N N . PHE B 2 117 ? -5.586 -3.629 -4.171 1.00 22.92 114 PHE B N 1
ATOM 2122 C CA . PHE B 2 117 ? -5.363 -2.350 -4.822 1.00 26.49 114 PHE B CA 1
ATOM 2123 C C . PHE B 2 117 ? -5.775 -2.391 -6.300 1.00 19.58 114 PHE B C 1
ATOM 2124 O O . PHE B 2 117 ? -5.482 -3.356 -7.011 1.00 22.79 114 PHE B O 1
ATOM 2132 N N . LEU B 2 118 ? -6.448 -1.342 -6.768 1.00 19.44 115 LEU B N 1
ATOM 2133 C CA . LEU B 2 118 ? -6.743 -1.224 -8.196 1.00 24.41 115 LEU B CA 1
ATOM 2134 C C . LEU B 2 118 ? -5.833 -0.173 -8.853 1.00 27.71 115 LEU B C 1
ATOM 2135 O O . LEU B 2 118 ? -5.964 1.032 -8.585 1.00 27.68 115 LEU B O 1
ATOM 2140 N N . GLU B 2 119 ? -4.916 -0.645 -9.703 1.00 28.29 116 GLU B N 1
ATOM 2141 C CA . GLU B 2 119 ? -3.911 0.203 -10.350 1.00 35.85 116 GLU B CA 1
ATOM 2142 C C . GLU B 2 119 ? -4.415 0.880 -11.644 1.00 30.15 116 GLU B C 1
ATOM 2143 O O . GLU B 2 119 ? -3.899 1.929 -12.052 1.00 30.92 116 GLU B O 1
ATOM 2149 N N . ASN B 2 120 ? -5.418 0.290 -12.291 1.00 25.11 117 ASN B N 1
ATOM 2150 C CA . ASN B 2 120 ? -5.879 0.806 -13.583 1.00 26.07 117 ASN B CA 1
ATOM 2151 C C . ASN B 2 120 ? -7.305 1.336 -13.566 1.00 30.60 117 ASN B C 1
ATOM 2152 O O . ASN B 2 120 ? -7.677 2.215 -14.347 1.00 36.79 117 ASN B O 1
ATOM 2157 N N . VAL B 2 121 ? -8.112 0.758 -12.700 1.00 23.16 118 VAL B N 1
ATOM 2158 C CA . VAL B 2 121 ? -9.480 1.184 -12.556 1.00 26.18 118 VAL B CA 1
ATOM 2159 C C . VAL B 2 121 ? -9.488 2.345 -11.585 1.00 25.66 118 VAL B C 1
ATOM 2160 O O . VAL B 2 121 ? -9.249 2.158 -10.388 1.00 30.56 118 VAL B O 1
ATOM 2164 N N . ASN B 2 122 ? -9.758 3.540 -12.109 1.00 23.04 119 ASN B N 1
ATOM 2165 C CA . ASN B 2 122 ? -9.702 4.752 -11.311 1.00 26.62 119 ASN B CA 1
ATOM 2166 C C . ASN B 2 122 ? -11.001 4.968 -10.560 1.00 27.06 119 ASN B C 1
ATOM 2167 O O . ASN B 2 122 ? -11.909 4.143 -10.629 1.00 21.14 119 ASN B O 1
ATOM 2172 N N . LYS B 2 123 ? -11.073 6.066 -9.820 1.00 25.91 120 LYS B N 1
ATOM 2173 C CA . LYS B 2 123 ? -12.240 6.375 -9.009 1.00 23.08 120 LYS B CA 1
ATOM 2174 C C . LYS B 2 123 ? -13.535 6.577 -9.788 1.00 29.79 120 LYS B C 1
ATOM 2175 O O . LYS B 2 123 ? -14.598 6.155 -9.326 1.00 23.81 120 LYS B O 1
ATOM 2181 N N . GLU B 2 124 ? -13.484 7.243 -10.941 1.00 19.16 121 GLU B N 1
ATOM 2182 C CA . GLU B 2 124 ? -14.735 7.437 -11.669 1.00 21.77 121 GLU B CA 1
ATOM 2183 C C . GLU B 2 124 ? -15.271 6.098 -12.193 1.00 17.72 121 GLU B C 1
ATOM 2184 O O . GLU B 2 124 ? -16.478 5.925 -12.303 1.00 24.37 121 GLU B O 1
ATOM 2190 N N . ALA B 2 125 ? -14.391 5.171 -12.538 1.00 16.64 122 ALA B N 1
ATOM 2191 C CA . ALA B 2 125 ? -14.845 3.859 -12.995 1.00 18.23 122 ALA B CA 1
ATOM 2192 C C . ALA B 2 125 ? -15.484 3.085 -11.838 1.00 18.41 122 ALA B C 1
ATOM 2193 O O . ALA B 2 125 ? -16.526 2.432 -12.007 1.00 16.27 122 ALA B O 1
ATOM 2195 N N . VAL B 2 126 ? -14.859 3.152 -10.662 1.00 18.29 123 VAL B N 1
ATOM 2196 C CA . VAL B 2 126 ? -15.423 2.500 -9.473 1.00 16.98 123 VAL B CA 1
ATOM 2197 C C . VAL B 2 126 ? -16.826 3.047 -9.160 1.00 20.64 123 VAL B C 1
ATOM 2198 O O . VAL B 2 126 ? -17.760 2.272 -8.877 1.00 15.92 123 VAL B O 1
ATOM 2202 N N . GLU B 2 127 ? -17.009 4.364 -9.253 1.00 17.22 124 GLU B N 1
ATOM 2203 C CA . GLU B 2 127 ? -18.317 4.915 -8.889 1.00 18.64 124 GLU B CA 1
ATOM 2204 C C . GLU B 2 127 ? -19.373 4.559 -9.926 1.00 21.86 124 GLU B C 1
ATOM 2205 O O . GLU B 2 127 ? -20.541 4.327 -9.572 1.00 19.59 124 GLU B O 1
ATOM 2211 N N . ARG B 2 128 ? -18.964 4.493 -11.191 1.00 18.71 125 ARG B N 1
ATOM 2212 C CA . ARG B 2 128 ? -19.850 3.988 -12.226 1.00 21.59 125 ARG B CA 1
ATOM 2213 C C . ARG B 2 128 ? -20.274 2.558 -11.880 1.00 16.69 125 ARG B C 1
ATOM 2214 O O . ARG B 2 128 ? -21.474 2.258 -11.877 1.00 17.32 125 ARG B O 1
ATOM 2222 N N . PHE B 2 129 ? -19.312 1.695 -11.553 1.00 15.54 126 PHE B N 1
ATOM 2223 C CA . PHE B 2 129 ? -19.634 0.321 -11.135 1.00 14.89 126 PHE B CA 1
ATOM 2224 C C . PHE B 2 129 ? -20.617 0.318 -9.952 1.00 20.06 126 PHE B C 1
ATOM 2225 O O . PHE B 2 129 ? -21.630 -0.386 -9.974 1.00 15.94 126 PHE B O 1
ATOM 2233 N N . ARG B 2 130 ? -20.357 1.164 -8.958 1.00 16.59 127 ARG B N 1
ATOM 2234 C CA . ARG B 2 130 ? -21.162 1.141 -7.735 1.00 21.40 127 ARG B CA 1
ATOM 2235 C C . ARG B 2 130 ? -22.592 1.669 -7.923 1.00 21.32 127 ARG B C 1
ATOM 2236 O O . ARG B 2 130 ? -23.482 1.299 -7.156 1.00 22.54 127 ARG B O 1
ATOM 2244 N N . ARG B 2 131 ? -22.833 2.538 -8.909 1.00 21.64 128 ARG B N 1
ATOM 2245 C CA . ARG B 2 131 ? -24.213 2.953 -9.161 1.00 23.51 128 ARG B CA 1
ATOM 2246 C C . ARG B 2 131 ? -24.856 2.111 -10.266 1.00 24.20 128 ARG B C 1
ATOM 2247 O O . ARG B 2 131 ? -26.079 1.953 -10.305 1.00 21.70 128 ARG B O 1
ATOM 2255 N N . GLN B 2 132 ? -24.043 1.541 -11.150 1.00 21.59 129 GLN B N 1
ATOM 2256 C CA . GLN B 2 132 ? -24.596 0.643 -12.164 1.00 19.12 129 GLN B CA 1
ATOM 2257 C C . GLN B 2 132 ? -25.082 -0.659 -11.517 1.00 18.92 129 GLN B C 1
ATOM 2258 O O . GLN B 2 132 ? -26.154 -1.176 -11.866 1.00 19.94 129 GLN B O 1
ATOM 2264 N N . ILE B 2 133 ? -24.296 -1.195 -10.582 1.00 17.83 130 ILE B N 1
ATOM 2265 C CA . ILE B 2 133 ? -24.677 -2.428 -9.896 1.00 17.70 130 ILE B CA 1
ATOM 2266 C C . ILE B 2 133 ? -25.596 -2.105 -8.717 1.00 20.92 130 ILE B C 1
ATOM 2267 O O . ILE B 2 133 ? -25.192 -1.454 -7.759 1.00 20.66 130 ILE B O 1
ATOM 2272 N N . VAL B 2 134 ? -26.847 -2.560 -8.808 1.00 21.06 131 VAL B N 1
ATOM 2273 C CA . VAL B 2 134 ? -27.894 -2.197 -7.863 1.00 21.77 131 VAL B CA 1
ATOM 2274 C C . VAL B 2 134 ? -27.875 -3.107 -6.637 1.00 25.09 131 VAL B C 1
ATOM 2275 O O . VAL B 2 134 ? -28.209 -2.695 -5.506 1.00 23.04 131 VAL B O 1
ATOM 2279 N N . GLU B 2 135 ? -27.357 -4.314 -6.843 1.00 20.40 132 GLU B N 1
ATOM 2280 C CA . GLU B 2 135 ? -27.313 -5.310 -5.789 1.00 21.83 132 GLU B CA 1
ATOM 2281 C C . GLU B 2 135 ? -26.184 -6.299 -6.030 1.00 18.67 132 GLU B C 1
ATOM 2282 O O . GLU B 2 135 ? -25.954 -6.704 -7.171 1.00 18.20 132 GLU B O 1
ATOM 2288 N N . VAL B 2 136 ? -25.471 -6.662 -4.966 1.00 18.05 133 VAL B N 1
ATOM 2289 C CA . VAL B 2 136 ? -24.504 -7.755 -5.042 1.00 16.95 133 VAL B CA 1
ATOM 2290 C C . VAL B 2 136 ? -25.053 -8.942 -4.261 1.00 17.62 133 VAL B C 1
ATOM 2291 O O . VAL B 2 136 ? -25.431 -8.796 -3.098 1.00 18.32 133 VAL B O 1
ATOM 2295 N N . VAL B 2 137 ? -25.156 -10.098 -4.908 1.00 17.65 134 VAL B N 1
ATOM 2296 C CA . VAL B 2 137 ? -25.662 -11.285 -4.227 1.00 18.48 134 VAL B CA 1
ATOM 2297 C C . VAL B 2 137 ? -24.498 -12.101 -3.674 1.00 17.62 134 VAL B C 1
ATOM 2298 O O . VAL B 2 137 ? -23.636 -12.568 -4.419 1.00 16.82 134 VAL B O 1
ATOM 2302 N N . ASP B 2 138 ? -24.471 -12.231 -2.350 1.00 17.97 135 ASP B N 1
ATOM 2303 C CA . ASP B 2 138 ? -23.395 -12.911 -1.643 1.00 17.46 135 ASP B CA 1
ATOM 2304 C C . ASP B 2 138 ? -23.701 -14.386 -1.547 1.00 18.21 135 ASP B C 1
ATOM 2305 O O . ASP B 2 138 ? -24.411 -14.813 -0.634 1.00 19.28 135 ASP B O 1
ATOM 2310 N N . LEU B 2 139 ? -23.167 -15.160 -2.487 1.00 17.83 136 LEU B N 1
ATOM 2311 C CA . LEU B 2 139 ? -23.185 -16.621 -2.402 1.00 18.61 136 LEU B CA 1
ATOM 2312 C C . LEU B 2 139 ? -21.754 -17.154 -2.352 1.00 21.22 136 LEU B C 1
ATOM 2313 O O . LEU B 2 139 ? -21.471 -18.253 -2.824 1.00 20.17 136 LEU B O 1
ATOM 2318 N N . ILE B 2 140 ? -20.869 -16.367 -1.747 1.00 19.62 137 ILE B N 1
ATOM 2319 C CA . ILE B 2 140 ? -19.471 -16.734 -1.598 1.00 18.02 137 ILE B CA 1
ATOM 2320 C C . ILE B 2 140 ? -19.388 -18.077 -0.867 1.00 27.38 137 ILE B C 1
ATOM 2321 O O . ILE B 2 140 ? -20.088 -18.294 0.125 1.00 19.55 137 ILE B O 1
ATOM 2326 N N . ASP B 2 141 ? -18.577 -18.984 -1.410 1.00 25.21 138 ASP B N 1
ATOM 2327 C CA . ASP B 2 141 ? -18.469 -20.381 -0.953 1.00 27.69 138 ASP B CA 1
ATOM 2328 C C . ASP B 2 141 ? -19.659 -21.293 -1.288 1.00 29.58 138 ASP B C 1
ATOM 2329 O O . ASP B 2 141 ? -19.668 -22.461 -0.889 1.00 40.01 138 ASP B O 1
ATOM 2334 N N . CYS B 2 142 ? -20.677 -20.786 -1.976 1.00 23.20 139 CYS B N 1
ATOM 2335 C CA . CYS B 2 142 ? -21.758 -21.675 -2.414 1.00 27.40 139 CYS B CA 1
ATOM 2336 C C . CYS B 2 142 ? -21.481 -22.210 -3.819 1.00 31.97 139 CYS B C 1
ATOM 2337 O O . CYS B 2 142 ? -21.180 -21.446 -4.733 1.00 29.00 139 CYS B O 1
ATOM 2340 N N . GLU B 2 143 ? -21.591 -23.522 -3.996 1.00 34.61 140 GLU B N 1
ATOM 2341 C CA . GLU B 2 143 ? -21.348 -24.121 -5.310 1.00 37.98 140 GLU B CA 1
ATOM 2342 C C . GLU B 2 143 ? -22.548 -24.892 -5.840 1.00 38.77 140 GLU B C 1
ATOM 2343 O O . GLU B 2 143 ? -22.435 -25.640 -6.806 1.00 47.35 140 GLU B O 1
ATOM 2349 N N . ASP B 2 144 ? -23.708 -24.653 -5.241 1.00 35.39 141 ASP B N 1
ATOM 2350 C CA . ASP B 2 144 ? -24.947 -25.293 -5.656 1.00 38.83 141 ASP B CA 1
ATOM 2351 C C . ASP B 2 144 ? -25.616 -24.589 -6.845 1.00 33.77 141 ASP B C 1
ATOM 2352 O O . ASP B 2 144 ? -26.130 -23.481 -6.705 1.00 32.51 141 ASP B O 1
ATOM 2357 N N . ILE B 2 145 ? -25.586 -25.238 -8.016 1.00 34.34 142 ILE B N 1
ATOM 2358 C CA . ILE B 2 145 ? -26.138 -24.680 -9.254 1.00 29.36 142 ILE B CA 1
ATOM 2359 C C . ILE B 2 145 ? -27.613 -24.342 -9.085 1.00 43.33 142 ILE B C 1
ATOM 2360 O O . ILE B 2 145 ? -28.102 -23.356 -9.639 1.00 41.16 142 ILE B O 1
ATOM 2365 N N . GLY B 2 146 ? -28.322 -25.162 -8.317 1.00 36.91 143 GLY B N 1
ATOM 2366 C CA . GLY B 2 146 ? -29.709 -24.878 -8.006 1.00 38.29 143 GLY B CA 1
ATOM 2367 C C . GLY B 2 146 ? -29.845 -23.554 -7.275 1.00 35.19 143 GLY B C 1
ATOM 2368 O O . GLY B 2 146 ? -30.722 -22.754 -7.596 1.00 35.50 143 GLY B O 1
ATOM 2369 N N . LYS B 2 147 ? -28.974 -23.320 -6.297 1.00 30.56 144 LYS B N 1
ATOM 2370 C CA . LYS B 2 147 ? -29.004 -22.071 -5.541 1.00 29.11 144 LYS B CA 1
ATOM 2371 C C . LYS B 2 147 ? -28.603 -20.894 -6.436 1.00 27.51 144 LYS B C 1
ATOM 2372 O O . LYS B 2 147 ? -29.281 -19.868 -6.458 1.00 30.48 144 LYS B O 1
ATOM 2378 N N . ILE B 2 148 ? -27.513 -21.056 -7.177 1.00 26.36 145 ILE B N 1
ATOM 2379 C CA . ILE B 2 148 ? -27.024 -20.013 -8.097 1.00 24.91 145 ILE B CA 1
ATOM 2380 C C . ILE B 2 148 ? -28.001 -19.680 -9.237 1.00 27.19 145 ILE B C 1
ATOM 2381 O O . ILE B 2 148 ? -28.242 -18.503 -9.558 1.00 25.53 145 ILE B O 1
ATOM 2386 N N . THR B 2 149 ? -28.570 -20.724 -9.843 1.00 31.81 146 THR B N 1
ATOM 2387 C CA . THR B 2 149 ? -29.543 -20.556 -10.918 1.00 34.45 146 THR B CA 1
ATOM 2388 C C . THR B 2 149 ? -30.768 -19.842 -10.373 1.00 33.16 146 THR B C 1
ATOM 2389 O O . THR B 2 149 ? -31.344 -18.950 -11.021 1.00 31.24 146 THR B O 1
ATOM 2393 N N . GLN B 2 150 ? -31.127 -20.214 -9.150 1.00 31.33 147 GLN B N 1
ATOM 2394 C CA . GLN B 2 150 ? -32.259 -19.620 -8.472 1.00 32.50 147 GLN B CA 1
ATOM 2395 C C . GLN B 2 150 ? -32.029 -18.120 -8.261 1.00 30.77 147 GLN B C 1
ATOM 2396 O O . GLN B 2 150 ? -32.928 -17.302 -8.463 1.00 31.81 147 GLN B O 1
ATOM 2402 N N . ALA B 2 151 ? -30.818 -17.779 -7.830 1.00 28.39 148 ALA B N 1
ATOM 2403 C CA . ALA B 2 151 ? -30.434 -16.387 -7.618 1.00 26.77 148 ALA B CA 1
ATOM 2404 C C . ALA B 2 151 ? -30.481 -15.586 -8.923 1.00 26.61 148 ALA B C 1
ATOM 2405 O O . ALA B 2 151 ? -30.894 -14.430 -8.942 1.00 29.04 148 ALA B O 1
ATOM 2407 N N . ILE B 2 152 ? -30.065 -16.207 -10.012 1.00 26.63 149 ILE B N 1
ATOM 2408 C CA . ILE B 2 152 ? -30.105 -15.549 -11.327 1.00 26.70 149 ILE B CA 1
ATOM 2409 C C . ILE B 2 152 ? -31.522 -15.108 -11.735 1.00 28.94 149 ILE B C 1
ATOM 2410 O O . ILE B 2 152 ? -31.734 -13.979 -12.199 1.00 28.85 149 ILE B O 1
ATOM 2415 N N . LYS B 2 153 ? -32.490 -16.003 -11.568 1.00 31.17 150 LYS B N 1
ATOM 2416 C CA . LYS B 2 153 ? -33.880 -15.699 -11.905 1.00 33.76 150 LYS B CA 1
ATOM 2417 C C . LYS B 2 153 ? -34.516 -14.596 -11.070 1.00 35.22 150 LYS B C 1
ATOM 2418 O O . LYS B 2 153 ? -35.300 -13.793 -11.592 1.00 35.40 150 LYS B O 1
ATOM 2424 N N . GLU B 2 154 ? -34.169 -14.552 -9.783 1.00 32.82 151 GLU B N 1
ATOM 2425 C CA . GLU B 2 154 ? -34.688 -13.517 -8.906 1.00 33.09 151 GLU B CA 1
ATOM 2426 C C . GLU B 2 154 ? -34.204 -12.159 -9.365 1.00 31.71 151 GLU B C 1
ATOM 2427 O O . GLU B 2 154 ? -34.936 -11.167 -9.294 1.00 32.85 151 GLU B O 1
ATOM 2433 N N . CYS B 2 155 ? -32.954 -12.114 -9.817 1.00 29.43 152 CYS B N 1
ATOM 2434 C CA . CYS B 2 155 ? -32.373 -10.879 -10.301 1.00 28.12 152 CYS B CA 1
ATOM 2435 C C . CYS B 2 155 ? -33.103 -10.439 -11.566 1.00 29.72 152 CYS B C 1
ATOM 2436 O O . CYS B 2 155 ? -33.416 -9.259 -11.737 1.00 30.13 152 CYS B O 1
ATOM 2439 N N . LEU B 2 156 ? -33.336 -11.388 -12.463 1.00 30.78 153 LEU B N 1
ATOM 2440 C CA . LEU B 2 156 ? -34.029 -11.111 -13.731 1.00 32.61 153 LEU B CA 1
ATOM 2441 C C . LEU B 2 156 ? -35.471 -10.633 -13.512 1.00 35.36 153 LEU B C 1
ATOM 2442 O O . LEU B 2 156 ? -35.979 -9.813 -14.272 1.00 36.62 153 LEU B O 1
ATOM 2447 N N . SER B 2 157 ? -36.113 -11.153 -12.462 1.00 36.43 154 SER B N 1
ATOM 2448 C CA . SER B 2 157 ? -37.498 -10.827 -12.151 1.00 39.32 154 SER B CA 1
ATOM 2449 C C . SER B 2 157 ? -37.589 -9.420 -11.585 1.00 40.52 154 SER B C 1
ATOM 2450 O O . SER B 2 157 ? -38.669 -8.830 -11.513 1.00 43.84 154 SER B O 1
ATOM 2453 N N . LYS B 2 158 ? -36.445 -8.893 -11.169 1.00 36.15 155 LYS B N 1
ATOM 2454 C CA . LYS B 2 158 ? -36.368 -7.548 -10.624 1.00 35.72 155 LYS B CA 1
ATOM 2455 C C . LYS B 2 158 ? -35.690 -6.662 -11.623 1.00 34.56 155 LYS B C 1
ATOM 2456 O O . LYS B 2 158 ? -35.223 -5.588 -11.243 1.00 35.06 155 LYS B O 1
ATOM 2462 N N . ASP B 2 159 ? -35.565 -7.137 -12.866 1.00 34.72 156 ASP B N 1
ATOM 2463 C CA . ASP B 2 159 ? -34.818 -6.392 -13.879 1.00 33.54 156 ASP B CA 1
ATOM 2464 C C . ASP B 2 159 ? -35.422 -5.002 -13.957 1.00 34.95 156 ASP B C 1
ATOM 2465 O O . ASP B 2 159 ? -36.585 -4.852 -14.338 1.00 37.71 156 ASP B O 1
ATOM 2470 N N . PRO B 2 160 ? -34.638 -3.986 -13.558 1.00 33.31 157 PRO B N 1
ATOM 2471 C CA . PRO B 2 160 ? -35.051 -2.585 -13.609 1.00 34.56 157 PRO B CA 1
ATOM 2472 C C . PRO B 2 160 ? -34.708 -1.955 -14.948 1.00 36.30 157 PRO B C 1
ATOM 2473 O O . PRO B 2 160 ? -34.924 -0.756 -15.131 1.00 39.37 157 PRO B O 1
ATOM 2477 N N . GLY B 2 161 ? -34.212 -2.762 -15.883 1.00 37.54 158 GLY B N 1
ATOM 2478 C CA . GLY B 2 161 ? -33.803 -2.250 -17.179 1.00 33.59 158 GLY B CA 1
ATOM 2479 C C . GLY B 2 161 ? -32.391 -1.684 -17.141 1.00 36.74 158 GLY B C 1
ATOM 2480 O O . GLY B 2 161 ? -31.780 -1.593 -16.075 1.00 29.36 158 GLY B O 1
ATOM 2481 N N . ALA B 2 162 ? -31.842 -1.368 -18.310 1.00 31.67 159 ALA B N 1
ATOM 2482 C CA . ALA B 2 162 ? -30.456 -0.884 -18.401 1.00 32.90 159 ALA B CA 1
ATOM 2483 C C . ALA B 2 162 ? -30.299 0.405 -17.609 1.00 32.46 159 ALA B C 1
ATOM 2484 O O . ALA B 2 162 ? -31.280 1.115 -17.386 1.00 30.20 159 ALA B O 1
ATOM 2486 N N . ILE B 2 163 ? -29.073 0.708 -17.186 1.00 30.21 160 ILE B N 1
ATOM 2487 C CA . ILE B 2 163 ? -28.770 2.029 -16.644 1.00 26.95 160 ILE B CA 1
ATOM 2488 C C . ILE B 2 163 ? -28.805 3.020 -17.799 1.00 35.03 160 ILE B C 1
ATOM 2489 O O . ILE B 2 163 ? -28.459 2.672 -18.940 1.00 29.56 160 ILE B O 1
ATOM 2494 N N . ASP B 2 164 ? -29.242 4.248 -17.530 1.00 32.84 161 ASP B N 1
ATOM 2495 C CA . ASP B 2 164 ? -29.358 5.223 -18.612 1.00 34.18 161 ASP B CA 1
ATOM 2496 C C . ASP B 2 164 ? -28.102 6.055 -18.739 1.00 35.61 161 ASP B C 1
ATOM 2497 O O . ASP B 2 164 ? -28.121 7.257 -18.486 1.00 33.44 161 ASP B O 1
ATOM 2502 N N . GLU B 2 165 ? -27.009 5.388 -19.097 1.00 28.57 162 GLU B N 1
ATOM 2503 C CA . GLU B 2 165 ? -25.731 6.031 -19.397 1.00 28.77 162 GLU B CA 1
ATOM 2504 C C . GLU B 2 165 ? -25.118 5.228 -20.538 1.00 24.85 162 GLU B C 1
ATOM 2505 O O . GLU B 2 165 ? -25.469 4.059 -20.715 1.00 30.29 162 GLU B O 1
ATOM 2511 N N . ASP B 2 166 ? -24.222 5.834 -21.312 1.00 24.60 163 ASP B N 1
ATOM 2512 C CA . ASP B 2 166 ? -23.532 5.105 -22.380 1.00 26.57 163 ASP B CA 1
ATOM 2513 C C . ASP B 2 166 ? -22.571 4.049 -21.813 1.00 21.66 163 ASP B C 1
ATOM 2514 O O . ASP B 2 166 ? -22.257 4.068 -20.626 1.00 20.82 163 ASP B O 1
ATOM 2519 N N . PRO B 2 167 ? -22.087 3.133 -22.669 1.00 29.78 164 PRO B N 1
ATOM 2520 C CA . PRO B 2 167 ? -21.010 2.244 -22.210 1.00 19.27 164 PRO B CA 1
ATOM 2521 C C . PRO B 2 167 ? -19.786 3.012 -21.680 1.00 22.72 164 PRO B C 1
ATOM 2522 O O . PRO B 2 167 ? -19.360 3.990 -22.303 1.00 23.79 164 PRO B O 1
ATOM 2526 N N . PHE B 2 168 ? -19.250 2.563 -20.551 1.00 17.31 165 PHE B N 1
ATOM 2527 C CA . PHE B 2 168 ? -18.055 3.122 -19.927 1.00 16.69 165 PHE B CA 1
ATOM 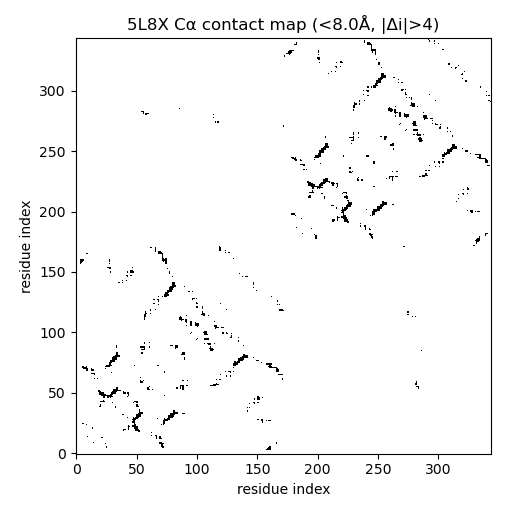2528 C C . PHE B 2 168 ? -16.851 2.273 -20.292 1.00 15.69 165 PHE B C 1
ATOM 2529 O O . PHE B 2 168 ? -16.778 1.101 -19.906 1.00 15.56 165 PHE B O 1
ATOM 2537 N N . ILE B 2 169 ? -15.903 2.865 -21.013 1.00 15.90 166 ILE B N 1
ATOM 2538 C CA . ILE B 2 169 ? -14.771 2.119 -21.531 1.00 23.66 166 ILE B CA 1
ATOM 2539 C C . ILE B 2 169 ? -13.494 2.467 -20.791 1.00 23.41 166 ILE B C 1
ATOM 2540 O O . ILE B 2 169 ? -13.041 3.621 -20.827 1.00 23.40 166 ILE B O 1
ATOM 2545 N N . ILE B 2 170 ? -12.903 1.492 -20.116 1.00 18.48 167 ILE B N 1
ATOM 2546 C CA . ILE B 2 170 ? -11.604 1.759 -19.509 1.00 22.48 167 ILE B CA 1
ATOM 2547 C C . ILE B 2 170 ? -10.547 0.906 -20.177 1.00 28.75 167 ILE B C 1
ATOM 2548 O O . ILE B 2 170 ? -10.771 -0.263 -20.517 1.00 25.03 167 ILE B O 1
ATOM 2553 N N . GLU B 2 171 ? -9.427 1.541 -20.477 1.00 22.94 168 GLU B N 1
ATOM 2554 C CA . GLU B 2 171 ? -8.299 0.841 -21.049 1.00 21.03 168 GLU B CA 1
ATOM 2555 C C . GLU B 2 171 ? -7.492 0.277 -19.881 1.00 24.96 168 GLU B C 1
ATOM 2556 O O . GLU B 2 171 ? -7.125 1.016 -18.963 1.00 32.15 168 GLU B O 1
ATOM 2562 N N . LEU B 2 172 ? -7.223 -1.022 -19.893 1.00 19.42 169 LEU B N 1
ATOM 2563 C CA . LEU B 2 172 ? -6.449 -1.609 -18.801 1.00 30.85 169 LEU B CA 1
ATOM 2564 C C . LEU B 2 172 ? -4.966 -1.664 -19.140 1.00 41.65 169 LEU B C 1
ATOM 2565 O O . LEU B 2 172 ? -4.145 -1.186 -18.358 1.00 42.73 169 LEU B O 1
#

Secondary structure (DSSP, 8-state):
-------PPPTTSS-S--S-EE--TT-SEEEE-TT-SS-HHHHHHTT-SEEE----TTHHHHHHHHHHHT-TT--EEEEEEPPPTTT-HHHHHHHHHHH-B-TTSBBTT--SS--B-SSS-HHHHHHHHHH--EEEEEET---HHHHHHHHHHHHHT-----SSPPP-----/--S-----PPPTTSS-S--S-EE--TT-SEEEE-TT--S-HHHHHHHT-SEEE----TTHHHHHHHHHHHT-TT--EEEEEEPPPTTT-HHHHHHHHHHH-B-TTSBBTT--SSS-B-SSS-HHHHHHHHHH--EEEEEET---HHHHHHHHHHHHHT-----SSPPP----

Organism: Methanocaldococcus jannaschii (strain ATCC 43067 / DSM 2661 / JAL-1 / JCM 10045 / NBRC 100440) (NCBI:txid243232)